Protein AF-A0A936QDJ6-F1 (afdb_monomer)

Secondary structure (DSSP, 8-state):
-GGG--SHHHHHHHHHTT--GGGS-HHHHHHHHT--SSPPP---HHHHHHH-B----SSTTEE---HHHHHHHHHT--HHHHHHHHT--TTTSSSPBP-S--BS-EEEE-TTS-EEEE--EES-TTSTT-EE---EEEE-SSS-EEEEE--TTTS----S-EEEEETTEEEEE-----GGG--TT---EEEEETTT--EEE---EES---EEES-EEEE-TTSEEEEESSEEEEEETTEEEEEE---EEEEETTTTEEEEEP-

Sequence (263 aa):
MIHDATTVEVAKVLAEHGEDLGKISEEVHAKLLGTRYGEAPDISQEDYLAARCREFGRANPEETSKPFWLAMIRCGGSAWHATNLFGDSPFDLEGTTWSYQRFGRSTTLMPDGRIIEIGGEHEMGSDPDFCIYNDVTVFDGAGGIRIFSYPAELFPPTDFHTATLVGDAIYIIGCLGYMPQRQAGFTPVYRLDTRSYRIEPVATRGEMPGWISRHKACLTADGQIRISGGKQIVMHGEKEDYVANEATYQLCLRGMVWQKVAG

Foldseek 3Di:
DLCPDPALVVNVVVVVVQDFNLNHDLCRVCVLLVAAEPDQQPDDPVQCVVQFADDAAPDQWDWDPGSVVLSQSRHQFASVSSCVVNVHDLVPDPHAGDHPNFAQWGWDQDPQRKIKIAWGWDDDPVDSNTDTAGKIWIRNNPSDIIIIGHHCVFGNRFGQWYWEDAPQKIKTKAGPHDPVVFDFQDIWIWIAGNPSRGIGTDDADERDLTRFGNWGWYQDPVGKIKIAWGWHWHDDDPDTDIGIRHWMWIQDPVHRYIDTDDD

Solvent-accessible surface area (backbone atoms only — not comparable to full-atom values): 14018 Å² total; per-residue (Å²): 108,55,55,71,35,86,41,53,68,54,39,52,58,40,36,77,73,63,44,61,62,56,48,38,38,67,66,36,46,19,59,65,64,68,36,38,62,88,46,78,57,82,72,53,71,66,46,35,73,77,51,39,54,64,76,73,21,90,37,77,48,26,81,60,69,41,71,39,59,50,27,24,50,43,13,48,27,34,31,70,56,54,29,59,75,72,74,49,51,61,87,78,46,99,59,39,51,54,51,58,43,52,50,41,26,32,51,44,81,43,100,85,53,30,37,44,33,43,37,6,28,28,80,53,92,86,45,77,48,41,46,62,31,45,39,37,39,39,34,60,69,81,71,51,73,46,32,30,21,29,31,54,90,71,43,53,45,31,20,27,33,34,67,44,79,55,90,69,28,34,41,37,39,34,26,61,51,58,78,93,75,60,44,65,62,39,53,60,35,34,39,32,34,73,84,77,54,33,70,43,71,49,83,67,46,70,52,53,80,12,28,22,19,64,41,49,59,43,76,43,98,89,64,28,44,38,36,36,52,32,33,18,32,41,72,63,84,94,42,80,43,84,39,78,33,92,58,36,34,35,37,36,70,94,74,33,36,28,38,72,45,86,130

Mean predicted aligned error: 4.04 Å

Nearest PDB structures (foldseek):
  6cil-assembly1_B  TM=6.263E-01  e=1.205E-04  Mus musculus
  6xnz-assembly1_B  TM=5.857E-01  e=6.536E-05  Mus musculus
  6cil-assembly1_D  TM=6.157E-01  e=5.719E-04  Mus musculus
  6cim-assembly1_B  TM=6.042E-01  e=4.578E-04  Mus musculus
  6oes-assembly1_D  TM=6.011E-01  e=6.046E-04  Mus musculus

pLDDT: mean 93.67, std 5.9, range [58.56, 98.88]

Structure (mmCIF, N/CA/C/O backbone):
data_AF-A0A936QDJ6-F1
#
_entry.id   AF-A0A936QDJ6-F1
#
loop_
_atom_site.group_PDB
_atom_site.id
_atom_site.type_symbol
_atom_site.label_atom_id
_atom_site.label_alt_id
_atom_site.label_comp_id
_atom_site.label_asym_id
_atom_site.label_entity_id
_atom_site.label_seq_id
_atom_site.pdbx_PDB_ins_code
_atom_site.Cartn_x
_atom_site.Cartn_y
_atom_site.Cartn_z
_atom_site.occupancy
_atom_site.B_iso_or_equiv
_atom_site.auth_seq_id
_atom_site.auth_comp_id
_atom_site.auth_asym_id
_atom_site.auth_atom_id
_atom_site.pdbx_PDB_model_num
ATOM 1 N N . MET A 1 1 ? 6.744 -15.465 15.308 1.00 70.62 1 MET A N 1
ATOM 2 C CA . MET A 1 1 ? 5.941 -14.338 14.768 1.00 70.62 1 MET A CA 1
ATOM 3 C C . MET A 1 1 ? 5.942 -14.453 13.244 1.00 70.62 1 MET A C 1
ATOM 5 O O . MET A 1 1 ? 6.738 -15.229 12.737 1.00 70.62 1 MET A O 1
ATOM 9 N N . ILE A 1 2 ? 5.089 -13.746 12.493 1.00 82.06 2 ILE A N 1
ATOM 10 C CA . ILE A 1 2 ? 5.000 -13.966 11.030 1.00 82.06 2 ILE A CA 1
ATOM 11 C C . ILE A 1 2 ? 6.306 -13.709 10.258 1.00 82.06 2 ILE A C 1
ATOM 13 O O . ILE A 1 2 ? 6.576 -14.404 9.285 1.00 82.06 2 ILE A O 1
ATOM 17 N N . HIS A 1 3 ? 7.173 -12.820 10.750 1.00 79.56 3 HIS A N 1
ATOM 18 C CA . HIS A 1 3 ? 8.512 -12.604 10.182 1.00 79.56 3 HIS A CA 1
ATOM 19 C C . HIS A 1 3 ? 9.449 -13.828 10.280 1.00 79.56 3 HIS A C 1
ATOM 21 O O . HIS A 1 3 ? 10.403 -13.919 9.515 1.00 79.56 3 HIS A O 1
ATOM 27 N N . ASP A 1 4 ? 9.167 -14.777 11.182 1.00 83.06 4 ASP A N 1
ATOM 28 C CA . ASP A 1 4 ? 9.921 -16.030 11.337 1.00 83.06 4 ASP A CA 1
ATOM 29 C C . ASP A 1 4 ? 9.398 -17.147 10.417 1.00 83.06 4 ASP A C 1
ATOM 31 O O . ASP A 1 4 ? 9.925 -18.262 10.426 1.00 83.06 4 ASP A O 1
ATOM 35 N N . ALA A 1 5 ? 8.318 -16.901 9.665 1.00 83.69 5 ALA A N 1
ATOM 36 C CA . ALA A 1 5 ? 7.790 -17.882 8.732 1.00 83.69 5 ALA A CA 1
ATOM 37 C C . ALA A 1 5 ? 8.823 -18.135 7.630 1.00 83.69 5 ALA A C 1
ATOM 39 O O . ALA A 1 5 ? 9.212 -17.220 6.912 1.00 83.69 5 ALA A O 1
ATOM 40 N N . THR A 1 6 ? 9.254 -19.387 7.484 1.00 88.81 6 THR A N 1
ATOM 41 C CA . THR A 1 6 ? 10.251 -19.798 6.481 1.00 88.81 6 THR A CA 1
ATOM 42 C C . THR A 1 6 ? 9.624 -20.374 5.209 1.00 88.81 6 THR A C 1
ATOM 44 O O . THR A 1 6 ? 10.328 -20.647 4.237 1.00 88.81 6 THR A O 1
ATOM 47 N N . THR A 1 7 ? 8.300 -20.569 5.197 1.00 92.06 7 THR A N 1
ATOM 48 C CA . THR A 1 7 ? 7.538 -21.145 4.078 1.00 92.06 7 THR A CA 1
ATOM 49 C C . THR A 1 7 ? 6.236 -20.381 3.843 1.00 92.06 7 THR A C 1
ATOM 51 O O . THR A 1 7 ? 5.700 -19.740 4.753 1.00 92.06 7 THR A O 1
ATOM 54 N N . VAL A 1 8 ? 5.712 -20.472 2.617 1.00 92.56 8 VAL A N 1
ATOM 55 C CA . VAL A 1 8 ? 4.453 -19.825 2.217 1.00 92.56 8 VAL A CA 1
ATOM 56 C C . VAL A 1 8 ? 3.267 -20.429 2.970 1.00 92.56 8 VAL A C 1
ATOM 58 O O . VAL A 1 8 ? 2.350 -19.713 3.360 1.00 92.56 8 VAL A O 1
ATOM 61 N N . GLU A 1 9 ? 3.289 -21.736 3.218 1.00 92.69 9 GLU A N 1
ATOM 62 C CA . GLU A 1 9 ? 2.241 -22.457 3.938 1.00 92.69 9 GLU A CA 1
ATOM 63 C C . GLU A 1 9 ? 2.127 -21.961 5.380 1.00 92.69 9 GLU A C 1
ATOM 65 O O . GLU A 1 9 ? 1.030 -21.649 5.841 1.00 92.69 9 GLU A O 1
ATOM 70 N N . VAL A 1 10 ? 3.261 -21.811 6.075 1.00 90.12 10 VAL A N 1
ATOM 71 C CA . VAL A 1 10 ? 3.281 -21.261 7.439 1.00 90.12 10 VAL A CA 1
ATOM 72 C C . VAL A 1 10 ? 2.790 -19.814 7.443 1.00 90.12 10 VAL A C 1
ATOM 74 O O . VAL A 1 10 ? 1.981 -19.455 8.296 1.00 90.12 10 VAL A O 1
ATOM 77 N N . ALA A 1 11 ? 3.222 -18.995 6.480 1.00 91.50 11 ALA A N 1
ATOM 78 C CA . ALA A 1 11 ? 2.759 -17.614 6.358 1.00 91.50 11 ALA A CA 1
ATOM 79 C C . ALA A 1 11 ? 1.234 -17.523 6.170 1.00 91.50 11 ALA A C 1
ATOM 81 O O . ALA A 1 11 ? 0.582 -16.738 6.855 1.00 91.50 11 ALA A O 1
ATOM 82 N N . LYS A 1 12 ? 0.653 -18.361 5.300 1.00 90.19 12 LYS A N 1
ATOM 83 C CA . LYS A 1 12 ? -0.800 -18.421 5.070 1.00 90.19 12 LYS A CA 1
ATOM 84 C C . LYS A 1 12 ? -1.565 -18.823 6.331 1.00 90.19 12 LYS A C 1
ATOM 86 O O . LYS A 1 12 ? -2.518 -18.141 6.691 1.00 90.19 12 LYS A O 1
ATOM 91 N N . VAL A 1 13 ? -1.110 -19.855 7.047 1.00 88.88 13 VAL A N 1
ATOM 92 C CA . VAL A 1 13 ? -1.739 -20.285 8.310 1.00 88.88 13 VAL A CA 1
ATOM 93 C C . VAL A 1 13 ? -1.691 -19.176 9.363 1.00 88.88 13 VAL A C 1
ATOM 95 O O . VAL A 1 13 ? -2.673 -18.941 10.064 1.00 88.88 13 VAL A O 1
ATOM 98 N N . LEU A 1 14 ? -0.572 -18.459 9.485 1.00 86.75 14 LEU A N 1
ATOM 99 C CA . LEU A 1 14 ? -0.470 -17.331 10.415 1.00 86.75 14 LEU A CA 1
ATOM 100 C C . LEU A 1 14 ? -1.401 -16.178 10.014 1.00 86.75 14 LEU A C 1
ATOM 102 O O . LEU A 1 14 ? -2.034 -15.575 10.881 1.00 86.75 14 LEU A O 1
ATOM 106 N N . ALA A 1 15 ? -1.533 -15.906 8.715 1.00 87.44 15 ALA A N 1
ATOM 107 C CA . ALA A 1 15 ? -2.444 -14.888 8.202 1.00 87.44 15 ALA A CA 1
ATOM 108 C C . ALA A 1 15 ? -3.921 -15.217 8.477 1.00 87.44 15 ALA A C 1
ATOM 110 O O . ALA A 1 15 ? -4.685 -14.329 8.852 1.00 87.44 15 ALA A O 1
ATOM 111 N N . GLU A 1 16 ? -4.319 -16.492 8.399 1.00 84.50 16 GLU A N 1
ATOM 112 C CA . GLU A 1 16 ? -5.655 -16.951 8.823 1.00 84.50 16 GLU A CA 1
ATOM 113 C C . GLU A 1 16 ? -5.939 -16.652 10.307 1.00 84.50 16 GLU A C 1
ATOM 115 O O . GLU A 1 16 ? -7.092 -16.484 10.700 1.00 84.50 16 GLU A O 1
ATOM 120 N N . HIS A 1 17 ? -4.890 -16.528 11.125 1.00 82.50 17 HIS A N 1
ATOM 121 C CA . HIS A 1 17 ? -4.970 -16.160 12.540 1.00 82.50 17 HIS A CA 1
ATOM 122 C C . HIS A 1 17 ? -4.748 -14.656 12.789 1.00 82.50 17 HIS A C 1
ATOM 124 O O . HIS A 1 17 ? -4.563 -14.235 13.932 1.00 82.50 17 HIS A O 1
ATOM 130 N N . GLY A 1 18 ? -4.803 -13.832 11.738 1.00 79.38 18 GLY A N 1
ATOM 131 C CA . GLY A 1 18 ? -4.759 -12.372 11.829 1.00 79.38 18 GLY A CA 1
ATOM 132 C C . GLY A 1 18 ? -3.357 -11.763 11.844 1.00 79.38 18 GLY A C 1
ATOM 133 O O . GLY A 1 18 ? -3.215 -10.584 12.173 1.00 79.38 18 GLY A O 1
ATOM 134 N N . GLU A 1 19 ? -2.318 -12.534 11.512 1.00 86.94 19 GLU A N 1
ATOM 135 C CA . GLU A 1 19 ? -0.998 -11.964 11.247 1.00 86.94 19 GLU A CA 1
ATOM 136 C C . GLU A 1 19 ? -0.942 -11.282 9.869 1.00 86.94 19 GLU A C 1
ATOM 138 O O . GLU A 1 19 ? -1.679 -11.605 8.940 1.00 86.94 19 GLU A O 1
ATOM 143 N N . ASP A 1 20 ? -0.044 -10.310 9.743 1.00 88.25 20 ASP A N 1
ATOM 144 C CA . ASP A 1 20 ? 0.064 -9.446 8.569 1.00 88.25 20 ASP A CA 1
ATOM 145 C C . ASP A 1 20 ? 1.069 -10.008 7.554 1.00 88.25 20 ASP A C 1
ATOM 147 O O . ASP A 1 20 ? 2.273 -10.053 7.826 1.00 88.25 20 ASP A O 1
ATOM 151 N N . LEU A 1 21 ? 0.582 -10.414 6.376 1.00 91.81 21 LEU A N 1
ATOM 152 C CA . LEU A 1 21 ? 1.420 -10.929 5.286 1.00 91.81 21 LEU A CA 1
ATOM 153 C C . LEU A 1 21 ? 2.441 -9.903 4.783 1.00 91.81 21 LEU A C 1
ATOM 155 O O . LEU A 1 21 ? 3.476 -10.311 4.272 1.00 91.81 21 LEU A O 1
ATOM 159 N N . GLY A 1 22 ? 2.218 -8.600 4.983 1.00 87.31 22 GLY A N 1
ATOM 160 C CA . GLY A 1 22 ? 3.205 -7.564 4.668 1.00 87.31 22 GLY A CA 1
ATOM 161 C C . GLY A 1 22 ? 4.448 -7.589 5.571 1.00 87.31 22 GLY A C 1
ATOM 162 O O . GLY A 1 22 ? 5.362 -6.793 5.374 1.00 87.31 22 GLY A O 1
ATOM 163 N N . LYS A 1 23 ? 4.495 -8.474 6.581 1.00 89.12 23 LYS A N 1
ATOM 164 C CA . LYS A 1 23 ? 5.605 -8.607 7.544 1.00 89.12 23 LYS A CA 1
ATOM 165 C C . LYS A 1 23 ? 6.397 -9.910 7.419 1.00 89.12 23 LYS A C 1
ATOM 167 O O . LYS A 1 23 ? 7.259 -10.164 8.262 1.00 89.12 23 LYS A O 1
ATOM 172 N N . ILE A 1 24 ? 6.097 -10.755 6.432 1.00 92.94 24 ILE A N 1
ATOM 173 C CA . ILE A 1 24 ? 6.956 -11.905 6.107 1.00 92.94 24 ILE A CA 1
ATOM 174 C C . ILE A 1 24 ? 8.282 -11.421 5.509 1.00 92.94 24 ILE A C 1
ATOM 176 O O . ILE A 1 24 ? 8.396 -10.277 5.074 1.00 92.94 24 ILE A O 1
ATOM 180 N N . SER A 1 25 ? 9.298 -12.284 5.486 1.00 91.94 25 SER A N 1
ATOM 181 C CA . SER A 1 25 ? 10.558 -11.960 4.814 1.00 91.94 25 SER A CA 1
ATOM 182 C C . SER A 1 25 ? 10.354 -11.782 3.306 1.00 91.94 25 SER A C 1
ATOM 184 O O . SER A 1 25 ? 9.512 -12.453 2.710 1.00 91.94 25 SER A O 1
ATOM 186 N N . GLU A 1 26 ? 11.166 -10.933 2.672 1.00 90.69 26 GLU A N 1
ATOM 187 C CA . GLU A 1 26 ? 11.101 -10.683 1.221 1.00 90.69 26 GLU A CA 1
ATOM 188 C C . GLU A 1 26 ? 11.243 -11.974 0.390 1.00 90.69 26 GLU A C 1
ATOM 190 O O . GLU A 1 26 ? 10.604 -12.130 -0.646 1.00 90.69 26 GLU A O 1
ATOM 195 N N . GLU A 1 27 ? 12.018 -12.956 0.865 1.00 92.19 27 GLU A N 1
ATOM 196 C CA . GLU A 1 27 ? 12.157 -14.249 0.185 1.00 92.19 27 GLU A CA 1
ATOM 197 C C . GLU A 1 27 ? 10.851 -15.065 0.211 1.00 92.19 27 GLU A C 1
ATOM 199 O O . GLU A 1 27 ? 10.460 -15.669 -0.791 1.00 92.19 27 GLU A O 1
ATOM 204 N N . VAL A 1 28 ? 10.158 -15.103 1.354 1.00 94.00 28 VAL A N 1
ATOM 205 C CA . VAL A 1 28 ? 8.871 -15.808 1.474 1.00 94.00 28 VAL A CA 1
ATOM 206 C C . VAL A 1 28 ? 7.766 -15.034 0.766 1.00 94.00 28 VAL A C 1
ATOM 208 O O . VAL A 1 28 ? 6.888 -15.647 0.160 1.00 94.00 28 VAL A O 1
ATOM 211 N N . HIS A 1 29 ? 7.844 -13.705 0.781 1.00 94.88 29 HIS A N 1
ATOM 212 C CA . HIS A 1 29 ? 6.967 -12.824 0.023 1.00 94.88 29 HIS A CA 1
ATOM 213 C C . HIS A 1 29 ? 7.073 -13.079 -1.482 1.00 94.88 29 HIS A C 1
ATOM 215 O O . HIS A 1 29 ? 6.063 -13.373 -2.117 1.00 94.88 29 HIS A O 1
ATOM 221 N N . ALA A 1 30 ? 8.286 -13.135 -2.035 1.00 94.69 30 ALA A N 1
ATOM 222 C CA . ALA A 1 30 ? 8.489 -13.459 -3.445 1.00 94.69 30 ALA A CA 1
ATOM 223 C C . ALA A 1 30 ? 7.914 -14.839 -3.816 1.00 94.69 30 ALA A C 1
ATOM 225 O O . ALA A 1 30 ? 7.193 -14.975 -4.807 1.00 94.69 30 ALA A O 1
ATOM 226 N N . LYS A 1 31 ? 8.131 -15.861 -2.973 1.00 95.25 31 LYS A N 1
ATOM 227 C CA . LYS A 1 31 ? 7.534 -17.198 -3.166 1.00 95.25 31 LYS A CA 1
ATOM 228 C C . LYS A 1 31 ? 6.005 -17.167 -3.133 1.00 95.25 31 LYS A C 1
ATOM 230 O O . LYS A 1 31 ? 5.373 -17.861 -3.925 1.00 95.25 31 LYS A O 1
ATOM 235 N N . LEU A 1 32 ? 5.412 -16.381 -2.233 1.00 95.50 32 LEU A N 1
ATOM 236 C CA . LEU A 1 32 ? 3.961 -16.213 -2.134 1.00 95.50 32 LEU A CA 1
ATOM 237 C C . LEU A 1 32 ? 3.380 -15.602 -3.420 1.00 95.50 32 LEU A C 1
ATOM 239 O O . LEU A 1 32 ? 2.309 -16.021 -3.854 1.00 95.50 32 LEU A O 1
ATOM 243 N N . LEU A 1 33 ? 4.088 -14.648 -4.024 1.00 95.75 33 LEU A N 1
ATOM 244 C CA . LEU A 1 33 ? 3.665 -13.951 -5.241 1.00 95.75 33 LEU A CA 1
ATOM 245 C C . LEU A 1 33 ? 4.007 -14.689 -6.544 1.00 95.75 33 LEU A C 1
ATOM 247 O O . LEU A 1 33 ? 3.532 -14.300 -7.610 1.00 95.75 33 LEU A O 1
ATOM 251 N N . GLY A 1 34 ? 4.844 -15.728 -6.481 1.00 94.62 34 GLY A N 1
ATOM 252 C CA . GLY A 1 34 ? 5.405 -16.369 -7.672 1.00 94.62 34 GLY A CA 1
ATOM 253 C C . GLY A 1 34 ? 6.440 -15.496 -8.394 1.00 94.62 34 GLY A C 1
ATOM 254 O O . GLY A 1 34 ? 6.639 -15.645 -9.600 1.00 94.62 34 GLY A O 1
ATOM 255 N N . THR A 1 35 ? 7.084 -14.575 -7.675 1.00 94.81 35 THR A N 1
ATOM 256 C CA . THR A 1 35 ? 8.172 -13.724 -8.170 1.00 94.81 35 THR A CA 1
ATOM 257 C C . THR A 1 35 ? 9.528 -14.232 -7.672 1.00 94.81 35 THR A C 1
ATOM 259 O O . THR A 1 35 ? 9.633 -15.237 -6.965 1.00 94.81 35 THR A O 1
ATOM 262 N N . ARG A 1 36 ? 10.600 -13.569 -8.104 1.00 91.75 36 ARG A N 1
ATOM 263 C CA . ARG A 1 36 ? 11.982 -13.846 -7.703 1.00 91.75 36 ARG A CA 1
ATOM 264 C C . ARG A 1 36 ? 12.457 -12.755 -6.750 1.00 91.75 36 ARG A C 1
ATOM 266 O O . ARG A 1 36 ? 11.895 -11.665 -6.732 1.00 91.75 36 ARG A O 1
ATOM 273 N N . TYR A 1 37 ? 13.489 -13.057 -5.973 1.00 87.62 37 TYR A N 1
ATOM 274 C CA . TYR A 1 37 ? 14.086 -12.133 -5.014 1.00 87.62 37 TYR A CA 1
ATOM 275 C C . TYR A 1 37 ? 15.599 -12.066 -5.223 1.00 87.62 37 TYR A C 1
ATOM 277 O O . TYR A 1 37 ? 16.251 -13.102 -5.344 1.00 87.62 37 TYR A O 1
ATOM 285 N N . GLY A 1 38 ? 16.152 -10.851 -5.244 1.00 78.19 38 GLY A N 1
ATOM 286 C CA . GLY A 1 38 ? 17.600 -10.619 -5.308 1.00 78.19 38 GLY A CA 1
ATOM 287 C C . GLY A 1 38 ? 18.227 -10.788 -6.696 1.00 78.19 38 GLY A C 1
ATOM 288 O O . GLY A 1 38 ? 19.450 -10.776 -6.816 1.00 78.19 38 GLY A O 1
ATOM 289 N N . GLU A 1 39 ? 17.417 -10.925 -7.746 1.00 82.12 39 GLU A N 1
ATOM 290 C CA . GLU A 1 39 ? 17.893 -10.991 -9.129 1.00 82.12 39 GLU A CA 1
ATOM 291 C C . GLU A 1 39 ? 17.862 -9.615 -9.800 1.00 82.12 39 GLU A C 1
ATOM 293 O O . GLU A 1 39 ? 17.054 -8.751 -9.452 1.00 82.12 39 GLU A O 1
ATOM 298 N N . ALA A 1 40 ? 18.731 -9.409 -10.791 1.00 83.31 40 ALA A N 1
ATOM 299 C CA . ALA A 1 40 ? 18.662 -8.219 -11.628 1.00 83.31 40 ALA A CA 1
ATOM 300 C C . ALA A 1 40 ? 17.371 -8.234 -12.469 1.00 83.31 40 ALA A C 1
ATOM 302 O O . ALA A 1 40 ? 16.967 -9.300 -12.950 1.00 83.31 40 ALA A O 1
ATOM 303 N N . PRO A 1 41 ? 16.708 -7.080 -12.661 1.00 87.94 41 PRO A N 1
ATOM 304 C CA . PRO A 1 41 ? 15.576 -6.999 -13.572 1.00 87.94 41 PRO A CA 1
ATOM 305 C C . PRO A 1 41 ? 16.033 -7.316 -15.003 1.00 87.94 41 PRO A C 1
ATOM 307 O O . PRO A 1 41 ? 16.983 -6.725 -15.513 1.00 87.94 41 PRO A O 1
ATOM 310 N N . ASP A 1 42 ? 15.334 -8.241 -15.657 1.00 89.12 42 ASP A N 1
ATOM 311 C CA . ASP A 1 42 ? 15.508 -8.535 -17.081 1.00 89.12 42 ASP A CA 1
ATOM 312 C C . ASP A 1 42 ? 14.742 -7.485 -17.897 1.00 89.12 42 ASP A C 1
ATOM 314 O O . ASP A 1 42 ? 13.533 -7.607 -18.114 1.00 89.12 42 ASP A O 1
ATOM 318 N N . ILE A 1 43 ? 15.420 -6.379 -18.220 1.00 95.06 43 ILE A N 1
ATOM 319 C CA . ILE A 1 43 ? 14.815 -5.214 -18.869 1.00 95.06 43 ILE A CA 1
ATOM 320 C C . ILE A 1 43 ? 15.842 -4.422 -19.688 1.00 95.06 43 ILE A C 1
ATOM 322 O O . ILE A 1 43 ? 17.027 -4.377 -19.357 1.00 95.06 43 ILE A O 1
ATOM 326 N N . SER A 1 44 ? 15.387 -3.787 -20.770 1.00 95.94 44 SER A N 1
ATOM 327 C CA . SER A 1 44 ? 16.234 -2.941 -21.611 1.00 95.94 44 SER A CA 1
ATOM 328 C C . SER A 1 44 ? 16.461 -1.556 -20.990 1.00 95.94 44 SER A C 1
ATOM 330 O O . SER A 1 44 ? 15.652 -1.064 -20.200 1.00 95.94 44 SER A O 1
ATOM 332 N N . GLN A 1 45 ? 17.545 -0.885 -21.394 1.00 95.44 45 GLN A N 1
ATOM 333 C CA . GLN A 1 45 ? 17.779 0.513 -21.011 1.00 95.44 45 GLN A CA 1
ATOM 334 C C . GLN A 1 45 ? 16.693 1.447 -21.568 1.00 95.44 45 GLN A C 1
ATOM 336 O O . GLN A 1 45 ? 16.342 2.425 -20.918 1.00 95.44 45 GLN A O 1
ATOM 341 N N . GLU A 1 46 ? 16.143 1.148 -22.748 1.00 96.69 46 GLU A N 1
ATOM 342 C CA . GLU A 1 46 ? 15.054 1.923 -23.352 1.00 96.69 46 GLU A CA 1
ATOM 343 C C . GLU A 1 46 ? 13.787 1.871 -22.489 1.00 96.69 46 GLU A C 1
ATOM 345 O O . GLU A 1 46 ? 13.249 2.917 -22.128 1.00 96.69 46 GLU A O 1
ATOM 350 N N . ASP A 1 47 ? 13.360 0.672 -22.084 1.00 96.88 47 ASP A N 1
ATOM 351 C CA . ASP A 1 47 ? 12.189 0.483 -21.221 1.00 96.88 47 ASP A CA 1
ATOM 352 C C . ASP A 1 47 ? 12.380 1.119 -19.842 1.00 96.88 47 ASP A C 1
ATOM 354 O O . ASP A 1 47 ? 11.442 1.689 -19.279 1.00 96.88 47 ASP A O 1
ATOM 358 N N . TYR A 1 48 ? 13.598 1.033 -19.297 1.00 95.88 48 TYR A N 1
ATOM 359 C CA . TYR A 1 48 ? 13.963 1.731 -18.072 1.00 95.88 48 TYR A CA 1
ATOM 360 C C . TYR A 1 48 ? 13.805 3.246 -18.246 1.00 95.88 48 TYR A C 1
ATOM 362 O O . TYR A 1 48 ? 13.028 3.864 -17.525 1.00 95.88 48 TYR A O 1
ATOM 370 N N . LEU A 1 49 ? 14.456 3.858 -19.238 1.00 94.12 49 LEU A N 1
ATOM 371 C CA . LEU A 1 49 ? 14.381 5.306 -19.460 1.00 94.12 49 LEU A CA 1
ATOM 372 C C . LEU A 1 49 ? 12.950 5.792 -19.735 1.00 94.12 49 LE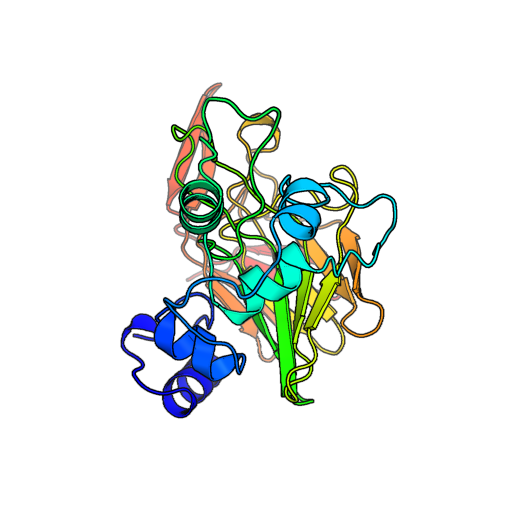U A C 1
ATOM 374 O O . LEU A 1 49 ? 12.590 6.889 -19.309 1.00 94.12 49 LEU A O 1
ATOM 378 N N . ALA A 1 50 ? 12.125 4.976 -20.395 1.00 95.06 50 ALA A N 1
ATOM 379 C CA . ALA A 1 50 ? 10.738 5.302 -20.711 1.00 95.06 50 ALA A CA 1
ATOM 380 C C . ALA A 1 50 ? 9.807 5.345 -19.485 1.00 95.06 50 ALA A C 1
ATOM 382 O O . ALA A 1 50 ? 8.750 5.972 -19.547 1.00 95.06 50 ALA A O 1
ATOM 383 N N . ALA A 1 51 ? 10.158 4.662 -18.390 1.00 94.56 51 ALA A N 1
ATOM 384 C CA . ALA A 1 51 ? 9.249 4.427 -17.266 1.00 94.56 51 ALA A CA 1
ATOM 385 C C . ALA A 1 51 ? 9.916 4.478 -15.880 1.00 94.56 51 ALA A C 1
ATOM 387 O O . ALA A 1 51 ? 9.284 4.095 -14.893 1.00 94.56 51 ALA A O 1
ATOM 388 N N . ARG A 1 52 ? 11.175 4.923 -15.781 1.00 93.88 52 ARG A N 1
ATOM 389 C CA . ARG A 1 52 ? 11.953 4.861 -14.534 1.00 93.88 52 ARG A CA 1
ATOM 390 C C . ARG A 1 52 ? 11.316 5.634 -13.396 1.00 93.88 52 ARG A C 1
ATOM 392 O O . ARG A 1 52 ? 11.395 5.165 -12.273 1.00 93.88 52 ARG A O 1
ATOM 399 N N . CYS A 1 53 ? 10.678 6.772 -13.653 1.00 92.69 53 CYS A N 1
ATOM 400 C CA . CYS A 1 53 ? 10.152 7.624 -12.591 1.00 92.69 53 CYS A CA 1
ATOM 401 C C . CYS A 1 53 ? 8.788 7.146 -12.074 1.00 92.69 53 CYS A C 1
ATOM 403 O O . CYS A 1 53 ? 7.956 6.619 -12.816 1.00 92.69 53 CYS A O 1
ATOM 405 N N . ARG A 1 54 ? 8.528 7.397 -10.789 1.00 92.50 54 ARG A N 1
ATOM 406 C CA . ARG A 1 54 ? 7.195 7.265 -10.199 1.00 92.50 54 ARG A CA 1
ATOM 407 C C . ARG A 1 54 ? 6.218 8.233 -10.870 1.00 92.50 54 ARG A C 1
ATOM 409 O O . ARG A 1 54 ? 6.515 9.412 -11.042 1.00 92.50 54 ARG A O 1
ATOM 416 N N . GLU A 1 55 ? 4.999 7.765 -11.130 1.00 94.31 55 GLU A N 1
ATOM 417 C CA . GLU A 1 55 ? 3.917 8.568 -11.709 1.00 94.31 55 GLU A CA 1
ATOM 418 C C . GLU A 1 55 ? 2.600 8.375 -10.948 1.00 94.31 55 GLU A C 1
ATOM 420 O O . GLU A 1 55 ? 2.336 7.301 -10.409 1.00 94.31 55 GLU A O 1
ATOM 425 N N . PHE A 1 56 ? 1.772 9.423 -10.912 1.00 97.12 56 PHE A N 1
ATOM 426 C CA . PHE A 1 56 ? 0.392 9.333 -10.434 1.00 97.12 56 PHE A CA 1
ATOM 427 C C . PHE A 1 56 ? -0.549 8.966 -11.578 1.00 97.12 56 PHE A C 1
ATOM 429 O O . PHE A 1 56 ? -0.331 9.370 -12.721 1.00 97.12 56 PHE A O 1
ATOM 436 N N . GLY A 1 57 ? -1.620 8.249 -11.242 1.00 97.44 57 GLY A N 1
ATOM 437 C CA . GLY A 1 57 ? -2.680 7.955 -12.198 1.00 97.44 57 GLY A CA 1
ATOM 438 C C . GLY A 1 57 ? -3.534 9.185 -12.501 1.00 97.44 57 GLY A C 1
ATOM 439 O O . GLY A 1 57 ? -3.585 10.144 -11.732 1.00 97.44 57 GLY A O 1
ATOM 440 N N . ARG A 1 58 ? -4.248 9.135 -13.619 1.00 98.06 58 ARG A N 1
ATOM 441 C CA . ARG A 1 58 ? -5.173 10.163 -14.116 1.00 98.06 58 ARG A CA 1
ATOM 442 C C . ARG A 1 58 ? -6.637 9.729 -14.020 1.00 98.06 58 ARG A C 1
ATOM 444 O O . ARG A 1 58 ? -7.531 10.519 -14.312 1.00 98.06 58 ARG A O 1
ATOM 451 N N . ALA A 1 59 ? -6.888 8.478 -13.631 1.00 98.31 59 ALA A N 1
ATOM 452 C CA . ALA A 1 59 ? -8.214 7.877 -13.529 1.00 98.31 59 ALA A CA 1
ATOM 453 C C . ALA A 1 59 ? -8.325 6.936 -12.318 1.00 98.31 59 ALA A C 1
ATOM 455 O O . ALA A 1 59 ? -7.341 6.628 -11.653 1.00 98.31 59 ALA A O 1
ATOM 456 N N . ASN A 1 60 ? -9.545 6.480 -12.026 1.00 98.50 60 ASN A N 1
ATOM 457 C CA . ASN A 1 60 ? -9.834 5.570 -10.920 1.00 98.50 60 ASN A CA 1
ATOM 458 C C . ASN A 1 60 ? -10.409 4.235 -11.425 1.00 98.50 60 ASN A C 1
ATOM 460 O O . ASN A 1 60 ? -11.627 4.168 -11.648 1.00 98.50 60 ASN A O 1
ATOM 464 N N . PRO A 1 61 ? -9.581 3.187 -11.549 1.00 98.44 61 PRO A N 1
ATOM 465 C CA . PRO A 1 61 ? -8.112 3.230 -11.634 1.00 98.44 61 PRO A CA 1
ATOM 466 C C . PRO A 1 61 ? -7.615 3.617 -13.042 1.00 98.44 61 PRO A C 1
ATOM 468 O O . PRO A 1 61 ? -8.371 3.558 -14.013 1.00 98.44 61 PRO A O 1
ATOM 471 N N . GLU A 1 62 ? -6.331 3.952 -13.172 1.00 98.50 62 GLU A N 1
ATOM 472 C CA . GLU A 1 62 ? -5.591 3.887 -14.440 1.00 98.50 62 GLU A CA 1
ATOM 473 C C . GLU A 1 62 ? -4.659 2.671 -14.414 1.00 98.50 62 GLU A C 1
ATOM 475 O O . GLU A 1 62 ? -3.889 2.511 -13.471 1.00 98.50 62 GLU A O 1
ATOM 480 N N . GLU A 1 63 ? -4.715 1.806 -15.427 1.00 98.12 63 GLU A N 1
ATOM 481 C CA . GLU A 1 63 ? -3.785 0.678 -15.525 1.00 98.12 63 GLU A CA 1
ATOM 482 C C . GLU A 1 63 ? -2.432 1.139 -16.082 1.00 98.12 63 GLU A C 1
ATOM 484 O O . GLU A 1 63 ? -2.345 1.658 -17.193 1.00 98.12 63 GLU A O 1
ATOM 489 N N . THR A 1 64 ? -1.373 0.923 -15.306 1.00 96.75 64 THR A N 1
ATOM 490 C CA . THR A 1 64 ? -0.017 1.448 -15.530 1.00 96.75 64 THR A CA 1
ATOM 491 C C . THR A 1 64 ? 1.032 0.331 -15.517 1.00 96.75 64 THR A C 1
ATOM 493 O O . THR A 1 64 ? 2.156 0.507 -15.053 1.00 96.75 64 THR A O 1
ATOM 496 N N . SER A 1 65 ? 0.676 -0.841 -16.053 1.00 96.44 65 SER A N 1
ATOM 497 C CA . SER A 1 65 ? 1.521 -2.044 -16.163 1.00 96.44 65 SER A CA 1
ATOM 498 C C . SER A 1 65 ? 2.693 -1.870 -17.154 1.00 96.44 65 SER A C 1
ATOM 500 O O . SER A 1 65 ? 2.754 -2.527 -18.193 1.00 96.44 65 SER A O 1
ATOM 502 N N . LYS A 1 66 ? 3.624 -0.957 -16.857 1.00 96.56 66 LYS A N 1
ATOM 503 C CA . LYS A 1 66 ? 4.780 -0.626 -17.704 1.00 96.56 66 LYS A CA 1
ATOM 504 C C . LYS A 1 66 ? 5.835 -1.740 -17.675 1.00 96.56 66 LYS A C 1
ATOM 506 O O . LYS A 1 66 ? 6.032 -2.336 -16.614 1.00 96.56 66 LYS A O 1
ATOM 511 N N . PRO A 1 67 ? 6.575 -1.981 -18.777 1.00 97.56 67 PRO A N 1
ATOM 512 C CA . PRO A 1 67 ? 7.600 -3.027 -18.835 1.00 97.56 67 PRO A CA 1
ATOM 513 C C . PRO A 1 67 ? 8.615 -2.967 -17.686 1.00 97.56 67 PRO A C 1
ATOM 515 O O . PRO A 1 67 ? 8.833 -3.976 -17.017 1.00 97.56 67 PRO A O 1
ATOM 518 N N . PHE A 1 68 ? 9.161 -1.780 -17.393 1.00 97.31 68 PHE A N 1
ATOM 519 C CA . PHE A 1 68 ? 10.098 -1.591 -16.282 1.00 97.31 68 PHE A CA 1
ATOM 520 C C . PHE A 1 68 ? 9.479 -1.940 -14.920 1.00 97.31 68 PHE A C 1
ATOM 522 O O . PHE A 1 68 ? 10.063 -2.717 -14.169 1.00 97.31 68 PHE A O 1
ATOM 529 N N . TRP A 1 69 ? 8.276 -1.445 -14.610 1.00 97.31 69 TRP A N 1
ATOM 530 C CA . TRP A 1 69 ? 7.629 -1.715 -13.318 1.00 97.31 69 TRP A CA 1
ATOM 531 C C . TRP A 1 69 ? 7.313 -3.206 -13.150 1.00 97.31 69 TRP A C 1
ATOM 533 O O . TRP A 1 69 ? 7.561 -3.779 -12.093 1.00 97.31 69 TRP A O 1
ATOM 543 N N . LEU A 1 70 ? 6.848 -3.870 -14.214 1.00 97.69 70 LEU A N 1
ATOM 544 C CA . LEU A 1 70 ? 6.620 -5.317 -14.213 1.00 97.69 70 LEU A CA 1
ATOM 545 C C . LEU A 1 70 ? 7.918 -6.109 -13.999 1.00 97.69 70 LEU A C 1
ATOM 547 O O . LEU A 1 70 ? 7.908 -7.099 -13.266 1.00 97.69 70 LEU A O 1
ATOM 551 N N . ALA A 1 71 ? 9.029 -5.698 -14.615 1.00 96.62 71 ALA A N 1
ATOM 552 C CA . ALA A 1 71 ? 10.330 -6.333 -14.408 1.00 96.62 71 ALA A CA 1
ATOM 553 C C . ALA A 1 71 ? 10.801 -6.190 -12.953 1.00 96.62 71 ALA A C 1
ATOM 555 O O . ALA A 1 71 ? 11.221 -7.176 -12.349 1.00 96.62 71 ALA A O 1
ATOM 556 N 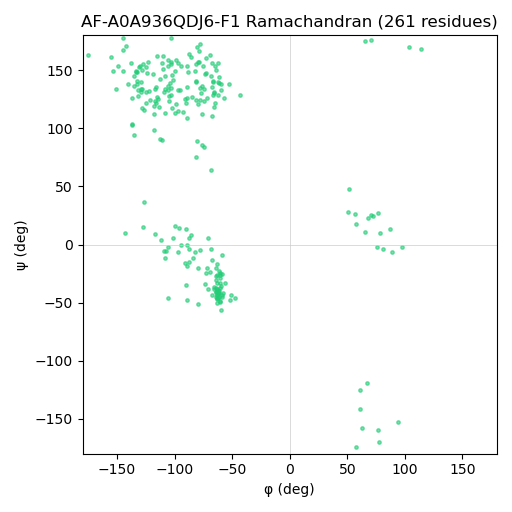N . MET A 1 72 ? 10.637 -4.999 -12.373 1.00 96.44 72 MET A N 1
ATOM 557 C CA . MET A 1 72 ? 10.959 -4.712 -10.974 1.00 96.44 72 MET A CA 1
ATOM 558 C C . MET A 1 72 ? 10.121 -5.545 -9.995 1.00 96.44 72 MET A C 1
ATOM 560 O O . MET A 1 72 ? 10.670 -6.107 -9.049 1.00 96.44 72 MET A O 1
ATOM 564 N N . ILE A 1 73 ? 8.815 -5.703 -10.243 1.00 96.88 73 ILE A N 1
ATOM 565 C CA . ILE A 1 73 ? 7.952 -6.583 -9.435 1.00 96.88 73 ILE A CA 1
ATOM 566 C C . ILE A 1 73 ? 8.429 -8.035 -9.514 1.00 96.88 73 ILE A C 1
ATOM 568 O O . ILE A 1 73 ? 8.538 -8.722 -8.500 1.00 96.88 73 ILE A O 1
ATOM 572 N N . ARG A 1 74 ? 8.744 -8.516 -10.723 1.00 96.19 74 ARG A N 1
ATOM 573 C CA . ARG A 1 74 ? 9.153 -9.910 -10.949 1.00 96.19 74 ARG A CA 1
ATOM 574 C C . ARG A 1 74 ? 10.460 -10.284 -10.259 1.00 96.19 74 ARG A C 1
ATOM 576 O O . ARG A 1 74 ? 10.631 -11.468 -9.983 1.00 96.19 74 ARG A O 1
ATOM 583 N N . CYS A 1 75 ? 11.362 -9.334 -10.019 1.00 94.25 75 CYS A N 1
ATOM 584 C CA . CYS A 1 75 ? 12.645 -9.592 -9.359 1.00 94.25 75 CYS A CA 1
ATOM 585 C C . CYS A 1 75 ? 12.734 -9.097 -7.907 1.00 94.25 75 CYS A C 1
ATOM 587 O O . CYS A 1 75 ? 13.771 -9.299 -7.268 1.00 94.25 75 CYS A O 1
ATOM 589 N N . GLY A 1 76 ? 11.688 -8.453 -7.377 1.00 94.12 76 GLY A N 1
ATOM 590 C CA . GLY A 1 76 ? 11.749 -7.868 -6.036 1.00 94.12 76 GLY A CA 1
ATOM 591 C C . GLY A 1 76 ? 12.617 -6.602 -5.968 1.00 94.12 76 GLY A C 1
ATOM 592 O O . GLY A 1 76 ? 13.188 -6.313 -4.922 1.00 94.12 76 GLY A O 1
ATOM 593 N N . GLY A 1 77 ? 12.799 -5.892 -7.086 1.00 92.50 77 GLY A N 1
ATOM 594 C CA . GLY A 1 77 ? 13.816 -4.850 -7.231 1.00 92.50 77 GLY A CA 1
ATOM 595 C C . GLY A 1 77 ? 13.513 -3.546 -6.485 1.00 92.50 77 GLY A C 1
ATOM 596 O O . GLY A 1 77 ? 12.364 -3.097 -6.404 1.00 92.50 77 GLY A O 1
ATOM 597 N N . SER A 1 78 ? 14.573 -2.886 -6.014 1.00 92.06 78 SER A N 1
ATOM 598 C CA . SER A 1 78 ? 14.533 -1.525 -5.468 1.00 92.06 78 SER A CA 1
ATOM 599 C C . SER A 1 78 ? 14.979 -0.474 -6.485 1.00 92.06 78 SER A C 1
ATOM 601 O O . SER A 1 78 ? 15.727 -0.780 -7.419 1.00 92.06 78 SER A O 1
ATOM 603 N N . ALA A 1 79 ? 14.581 0.784 -6.276 1.00 91.88 79 ALA A N 1
ATOM 604 C CA . ALA A 1 79 ? 15.073 1.908 -7.078 1.00 91.88 79 ALA A CA 1
ATOM 605 C C . ALA A 1 79 ? 16.610 1.929 -7.158 1.00 91.88 79 ALA A C 1
ATOM 607 O O . ALA A 1 79 ? 17.154 2.047 -8.253 1.00 91.88 79 ALA A O 1
ATOM 608 N N . TRP A 1 80 ? 17.296 1.699 -6.033 1.00 89.00 80 TRP A N 1
ATOM 609 C CA . TRP A 1 80 ? 18.757 1.605 -5.964 1.00 89.00 80 TRP A CA 1
ATOM 610 C C . TRP A 1 80 ? 19.343 0.518 -6.879 1.00 89.00 80 TRP A C 1
ATOM 612 O O . TRP A 1 80 ? 20.359 0.733 -7.542 1.00 89.00 80 TRP A O 1
ATOM 622 N N . HIS A 1 81 ? 18.717 -0.663 -6.948 1.00 88.31 81 HIS A N 1
ATOM 623 C CA . HIS A 1 81 ? 19.176 -1.731 -7.841 1.00 88.31 81 HIS A CA 1
ATOM 624 C C . HIS A 1 81 ? 19.049 -1.291 -9.307 1.00 88.31 81 HIS A C 1
ATOM 626 O O . HIS A 1 81 ? 19.993 -1.439 -10.083 1.00 88.31 81 HIS A O 1
ATOM 632 N N . ALA A 1 82 ? 17.917 -0.687 -9.676 1.00 91.94 82 ALA A N 1
ATOM 633 C CA . ALA A 1 82 ? 17.694 -0.204 -11.034 1.00 91.94 82 ALA A CA 1
ATOM 634 C C . ALA A 1 82 ? 18.676 0.911 -11.427 1.00 91.94 82 ALA A C 1
ATOM 636 O O . ALA A 1 82 ? 19.288 0.833 -12.492 1.00 91.94 82 ALA A O 1
ATOM 637 N N . THR A 1 83 ? 18.882 1.915 -10.568 1.00 91.69 83 THR A N 1
ATOM 638 C CA . THR A 1 83 ? 19.798 3.022 -10.874 1.00 91.69 83 THR A CA 1
ATOM 639 C C . THR A 1 83 ? 21.232 2.525 -11.044 1.00 91.69 83 THR A C 1
ATOM 641 O O . THR A 1 83 ? 21.885 2.896 -12.014 1.00 91.69 83 THR A O 1
ATOM 644 N N . ASN A 1 84 ? 21.701 1.602 -10.196 1.00 90.50 84 ASN A N 1
ATOM 645 C CA . ASN A 1 84 ? 23.032 1.006 -10.361 1.00 90.50 84 ASN A CA 1
ATOM 646 C C . ASN A 1 84 ? 23.176 0.199 -11.653 1.00 90.50 84 ASN A C 1
ATOM 648 O O . ASN A 1 84 ? 24.216 0.281 -12.303 1.00 90.50 84 ASN A O 1
ATOM 652 N N . LEU A 1 85 ? 22.151 -0.572 -12.033 1.00 92.00 85 LEU A N 1
ATOM 653 C CA . LEU A 1 85 ? 22.182 -1.376 -13.256 1.00 92.00 85 LEU A CA 1
ATOM 654 C C . LEU A 1 85 ? 22.370 -0.505 -14.507 1.00 92.00 85 LEU A C 1
ATOM 656 O O . LEU A 1 85 ? 23.088 -0.898 -15.425 1.00 92.00 85 LEU A O 1
ATOM 660 N N . PHE A 1 86 ? 21.751 0.677 -14.530 1.00 93.12 86 PHE A N 1
ATOM 661 C CA . PHE A 1 86 ? 21.777 1.585 -15.678 1.00 93.12 86 PHE A CA 1
ATOM 662 C C . PHE A 1 86 ? 22.757 2.758 -15.539 1.00 93.12 86 PHE A C 1
ATOM 664 O O . PHE A 1 86 ? 22.812 3.605 -16.429 1.00 93.12 86 PHE A O 1
ATOM 671 N N . GLY A 1 87 ? 23.558 2.793 -14.468 1.00 90.94 87 GLY A N 1
ATOM 672 C CA . GLY A 1 87 ? 24.538 3.855 -14.223 1.00 90.94 87 GLY A CA 1
ATOM 673 C C . GLY A 1 87 ? 23.920 5.221 -13.907 1.00 90.94 87 GLY A C 1
ATOM 674 O O . GLY A 1 87 ? 24.575 6.241 -14.111 1.00 90.94 87 GLY A O 1
ATOM 675 N N . ASP A 1 88 ? 22.676 5.238 -13.430 1.00 90.38 88 ASP A N 1
ATOM 676 C CA . ASP A 1 88 ? 21.996 6.428 -12.927 1.00 90.38 88 ASP A CA 1
ATOM 677 C C . ASP A 1 88 ? 22.294 6.639 -11.436 1.00 90.38 88 ASP A C 1
ATOM 679 O O . ASP A 1 88 ? 22.722 5.740 -10.708 1.00 90.38 88 ASP A O 1
ATOM 683 N N . SER A 1 89 ? 22.007 7.847 -10.964 1.00 85.00 89 SER A N 1
ATOM 684 C CA . SER A 1 89 ? 22.175 8.253 -9.575 1.00 85.00 89 SER A CA 1
ATOM 685 C C . SER A 1 89 ? 20.897 8.942 -9.100 1.00 85.00 89 SER A C 1
ATOM 687 O O . SER A 1 89 ? 20.395 9.827 -9.796 1.00 85.00 89 SER A O 1
ATOM 689 N N . PRO A 1 90 ? 20.360 8.589 -7.917 1.00 79.38 90 PRO A N 1
ATOM 690 C CA . PRO A 1 90 ? 19.152 9.222 -7.390 1.00 79.38 90 PRO A CA 1
ATOM 691 C C . PRO A 1 90 ? 19.339 10.723 -7.116 1.00 79.38 90 PRO A C 1
ATOM 693 O O . PRO A 1 90 ? 18.359 11.449 -7.012 1.00 79.38 90 PRO A O 1
ATOM 696 N N . PHE A 1 91 ? 20.584 11.204 -7.035 1.00 80.25 91 PHE A N 1
ATOM 697 C CA . PHE A 1 91 ? 20.900 12.624 -6.864 1.00 80.25 91 PHE A CA 1
ATOM 698 C C . PHE A 1 91 ? 20.818 13.430 -8.166 1.00 80.25 91 PHE A C 1
ATOM 700 O O . PHE A 1 91 ? 20.689 14.651 -8.112 1.00 80.25 91 PHE A O 1
ATOM 707 N N . ASP A 1 92 ? 20.897 12.761 -9.317 1.00 80.31 92 ASP A N 1
ATOM 708 C CA . ASP A 1 92 ? 21.005 13.401 -10.632 1.00 80.31 92 ASP A CA 1
ATOM 709 C C . ASP A 1 92 ? 19.704 13.301 -11.450 1.00 80.31 92 ASP A C 1
ATOM 711 O O . ASP A 1 92 ? 19.597 13.873 -12.536 1.00 80.31 92 ASP A O 1
ATOM 715 N N . LEU A 1 93 ? 18.704 12.573 -10.943 1.00 78.50 93 LEU A N 1
ATOM 716 C CA . LEU A 1 93 ? 17.435 12.340 -11.624 1.00 78.50 93 LEU A CA 1
ATOM 717 C C . LEU A 1 93 ? 16.391 13.414 -11.301 1.00 78.50 93 LEU A C 1
ATOM 719 O O . LEU A 1 93 ? 16.142 13.760 -10.147 1.00 78.50 93 LEU A O 1
ATOM 723 N N . GLU A 1 94 ? 15.693 13.880 -12.339 1.00 75.06 94 GLU A N 1
ATOM 724 C CA . GLU A 1 94 ? 14.447 14.632 -12.181 1.00 75.06 94 GLU A CA 1
ATOM 725 C C . GLU A 1 94 ? 13.312 13.668 -11.791 1.00 75.06 94 GLU A C 1
ATOM 727 O O . GLU A 1 94 ? 12.555 13.171 -12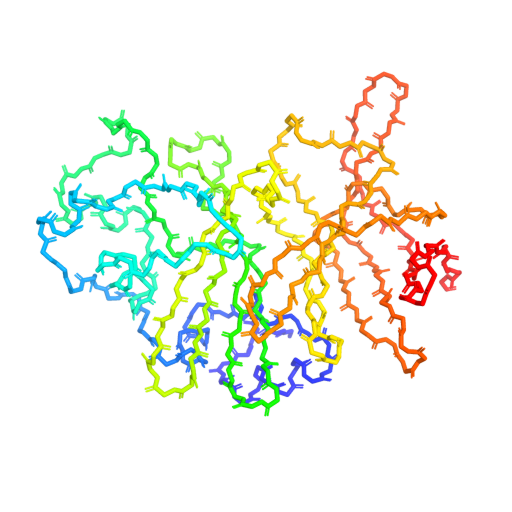.628 1.00 75.06 94 GLU A O 1
ATOM 732 N N . GLY A 1 95 ? 13.220 13.379 -10.493 1.00 80.19 95 GLY A N 1
ATOM 733 C CA . GLY A 1 95 ? 12.179 12.546 -9.893 1.00 80.19 95 GLY A CA 1
ATOM 734 C C . GLY A 1 95 ? 12.695 11.231 -9.315 1.00 80.19 95 GLY A C 1
ATOM 735 O O . GLY A 1 95 ? 13.832 10.822 -9.528 1.00 80.19 95 GLY A O 1
ATOM 736 N N . THR A 1 96 ? 11.829 10.561 -8.558 1.00 88.25 96 THR A N 1
ATOM 737 C CA . THR A 1 96 ? 12.176 9.316 -7.873 1.00 88.25 96 THR A CA 1
ATOM 738 C C . THR A 1 96 ? 12.006 8.118 -8.795 1.00 88.25 96 THR A C 1
ATOM 740 O O . THR A 1 96 ? 10.918 7.915 -9.345 1.00 88.25 96 THR A O 1
ATOM 743 N N . THR A 1 97 ? 13.048 7.294 -8.924 1.00 93.38 97 THR A N 1
ATOM 744 C CA . THR A 1 97 ? 12.950 5.999 -9.603 1.00 93.38 97 THR A CA 1
ATOM 745 C C . THR A 1 97 ? 11.922 5.112 -8.897 1.00 93.38 97 THR A C 1
ATOM 747 O O . THR A 1 97 ? 11.913 4.997 -7.674 1.00 93.38 97 THR A O 1
ATOM 750 N N . TRP A 1 98 ? 11.031 4.487 -9.659 1.00 95.19 98 TRP A N 1
ATOM 751 C CA . TRP A 1 98 ? 9.991 3.615 -9.141 1.00 95.19 98 TRP A CA 1
ATOM 752 C C . TRP A 1 98 ? 10.616 2.359 -8.521 1.00 95.19 98 TRP A C 1
ATOM 754 O O . TRP A 1 98 ? 11.420 1.666 -9.146 1.00 95.19 98 TRP A O 1
ATOM 764 N N . SER A 1 99 ? 10.225 2.070 -7.284 1.00 95.06 99 SER A N 1
ATOM 765 C CA . SER A 1 99 ? 10.706 0.946 -6.483 1.00 95.06 99 SER A CA 1
ATOM 766 C C . SER A 1 99 ? 9.555 -0.012 -6.198 1.00 95.06 99 SER A C 1
ATOM 768 O O . SER A 1 99 ? 8.462 0.430 -5.822 1.00 95.06 99 SER A O 1
ATOM 770 N N . TYR A 1 100 ? 9.797 -1.317 -6.335 1.00 95.56 100 TYR A N 1
ATOM 771 C CA . TYR A 1 100 ? 8.858 -2.335 -5.863 1.00 95.56 100 TYR A CA 1
ATOM 772 C C . TYR A 1 100 ? 9.137 -2.740 -4.415 1.00 95.56 100 TYR A C 1
ATOM 774 O O . TYR A 1 100 ? 8.205 -3.020 -3.662 1.00 95.56 100 TYR A O 1
ATOM 782 N N . GLN A 1 101 ? 10.409 -2.759 -4.011 1.00 93.06 101 GLN A N 1
ATOM 783 C CA . GLN A 1 101 ? 10.789 -3.030 -2.631 1.00 93.06 101 GLN A CA 1
ATOM 784 C C . GLN A 1 101 ? 10.333 -1.875 -1.730 1.00 93.06 101 GLN A C 1
ATOM 786 O O . GLN A 1 101 ? 10.836 -0.758 -1.826 1.00 93.06 101 GLN A O 1
ATOM 791 N N . ARG A 1 102 ? 9.333 -2.146 -0.886 1.00 94.56 102 ARG A N 1
ATOM 792 C CA . ARG A 1 102 ? 8.662 -1.144 -0.053 1.00 94.56 102 ARG A CA 1
ATOM 793 C C . ARG A 1 102 ? 8.352 -1.664 1.342 1.00 94.56 102 ARG A C 1
ATOM 795 O O . ARG A 1 102 ? 7.811 -2.765 1.489 1.00 94.56 102 ARG A O 1
ATOM 802 N N . PHE A 1 103 ? 8.583 -0.818 2.339 1.00 93.94 103 PHE A N 1
ATOM 803 C CA . PHE A 1 103 ? 8.098 -0.993 3.702 1.00 93.94 103 PHE A CA 1
ATOM 804 C C . PHE A 1 103 ? 6.646 -0.533 3.827 1.00 93.94 103 PHE A C 1
ATOM 806 O O . PHE A 1 103 ? 6.169 0.302 3.063 1.00 93.94 103 PHE A O 1
ATOM 813 N N . GLY A 1 104 ? 5.924 -1.065 4.814 1.00 95.62 104 GLY A N 1
ATOM 814 C CA . GLY A 1 104 ? 4.600 -0.551 5.172 1.00 95.62 104 GLY A CA 1
ATOM 815 C C . GLY A 1 104 ? 3.518 -0.724 4.099 1.00 95.62 104 GLY A C 1
ATOM 816 O O . GLY A 1 104 ? 2.447 -0.142 4.250 1.00 95.62 104 GLY A O 1
ATOM 817 N N . ARG A 1 105 ? 3.772 -1.504 3.041 1.00 97.00 105 ARG A N 1
ATOM 818 C CA . ARG A 1 105 ? 2.734 -1.958 2.110 1.00 97.00 105 ARG A CA 1
ATOM 819 C C . ARG A 1 105 ? 1.796 -2.936 2.820 1.00 97.00 105 ARG A C 1
ATOM 821 O O . ARG A 1 105 ? 2.206 -3.619 3.758 1.00 97.00 105 ARG A O 1
ATOM 828 N N . SER A 1 106 ? 0.572 -3.069 2.327 1.00 97.75 106 SER A N 1
ATOM 829 C CA . SER A 1 106 ? -0.311 -4.167 2.735 1.00 97.75 106 SER A CA 1
ATOM 830 C C . SER A 1 106 ? -0.355 -5.257 1.672 1.00 97.75 106 SER A C 1
ATOM 832 O O . SER A 1 106 ? -0.382 -4.924 0.490 1.00 97.75 106 SER A O 1
ATOM 834 N N . THR A 1 107 ? -0.485 -6.519 2.084 1.00 97.75 107 THR A N 1
ATOM 835 C CA . THR A 1 107 ? -0.632 -7.677 1.188 1.00 97.75 107 THR A CA 1
ATOM 836 C C . THR A 1 107 ? -1.879 -8.466 1.594 1.00 97.75 107 THR A C 1
ATOM 838 O O . THR A 1 107 ? -1.947 -9.009 2.695 1.00 97.75 107 THR A O 1
ATOM 841 N N . THR A 1 108 ? -2.884 -8.529 0.720 1.00 97.19 108 THR A N 1
ATOM 842 C CA . THR A 1 108 ? -4.157 -9.225 0.970 1.00 97.19 108 THR A CA 1
ATOM 843 C C . THR A 1 108 ? -4.297 -10.429 0.041 1.00 97.19 108 THR A C 1
ATOM 845 O O . THR A 1 108 ? -4.363 -10.268 -1.176 1.00 97.19 108 THR A O 1
ATOM 848 N N . LEU A 1 109 ? -4.378 -11.634 0.616 1.00 96.19 109 LEU A N 1
ATOM 849 C CA . LEU A 1 109 ? -4.713 -12.860 -0.113 1.00 96.19 109 LEU A CA 1
ATOM 850 C C . LEU A 1 109 ? -6.234 -12.963 -0.287 1.00 96.19 109 LEU A C 1
ATOM 852 O O . LEU A 1 109 ? -6.985 -12.926 0.688 1.00 96.19 109 LEU A O 1
ATOM 856 N N . MET A 1 110 ? -6.681 -13.102 -1.529 1.00 96.19 110 MET A N 1
ATOM 857 C CA . MET A 1 110 ? -8.089 -13.214 -1.893 1.00 96.19 110 MET A CA 1
ATOM 858 C C . MET A 1 110 ? -8.556 -14.681 -1.878 1.00 96.19 110 MET A C 1
ATOM 860 O O . MET A 1 110 ? -7.756 -15.582 -2.144 1.00 96.19 110 MET A O 1
ATOM 864 N N . PRO A 1 111 ? -9.859 -14.953 -1.654 1.00 94.44 111 PRO A N 1
ATOM 865 C CA . PRO A 1 111 ? -10.402 -16.316 -1.681 1.00 94.44 111 PRO A CA 1
ATOM 866 C C . PRO A 1 111 ? -10.247 -17.038 -3.025 1.00 94.44 111 PRO A C 1
ATOM 868 O O . PRO A 1 111 ? -10.243 -18.264 -3.067 1.00 94.44 111 PRO A O 1
ATOM 871 N N . ASP A 1 112 ? -10.134 -16.288 -4.123 1.00 95.19 112 ASP A N 1
ATOM 872 C CA . ASP A 1 112 ? -9.930 -16.819 -5.474 1.00 95.19 112 ASP A CA 1
ATOM 873 C C . ASP A 1 112 ? -8.449 -17.033 -5.833 1.00 95.19 112 ASP A C 1
ATOM 875 O O . ASP A 1 112 ? -8.139 -17.398 -6.964 1.00 95.19 112 ASP A O 1
ATOM 879 N N . GLY A 1 113 ? -7.534 -16.830 -4.880 1.00 94.62 113 GLY A N 1
ATOM 880 C CA . GLY A 1 113 ? -6.096 -17.012 -5.064 1.00 94.62 113 GLY A CA 1
ATOM 881 C C . GLY A 1 113 ? -5.358 -15.774 -5.572 1.00 94.62 113 GLY A C 1
ATOM 882 O O . GLY A 1 113 ? -4.127 -15.787 -5.582 1.00 94.62 113 GLY A O 1
ATOM 883 N N . ARG A 1 114 ? -6.066 -14.692 -5.930 1.00 97.75 114 ARG A N 1
ATOM 884 C CA . ARG A 1 114 ? -5.417 -13.414 -6.245 1.00 97.75 114 ARG A CA 1
ATOM 885 C C . ARG A 1 114 ? -4.731 -12.833 -5.015 1.00 97.75 114 ARG A C 1
ATOM 887 O O . ARG A 1 114 ? -5.163 -13.049 -3.883 1.00 97.75 114 ARG A O 1
ATOM 894 N N . ILE A 1 115 ? -3.701 -12.029 -5.238 1.00 98.38 115 ILE A N 1
ATOM 895 C CA . ILE A 1 115 ? -3.063 -11.236 -4.186 1.00 98.38 115 ILE A CA 1
ATOM 896 C C . ILE A 1 115 ? -3.119 -9.772 -4.590 1.00 98.38 115 ILE A C 1
ATOM 898 O O . ILE A 1 115 ? -2.811 -9.426 -5.730 1.00 98.38 115 ILE A O 1
ATOM 902 N N . ILE A 1 116 ? -3.546 -8.922 -3.660 1.00 98.69 116 ILE A N 1
ATOM 903 C CA . ILE A 1 116 ? -3.642 -7.477 -3.859 1.00 98.69 116 ILE A CA 1
ATOM 904 C C . ILE A 1 116 ? -2.682 -6.794 -2.891 1.00 98.69 116 ILE A C 1
ATOM 906 O O . ILE A 1 116 ? -2.796 -6.955 -1.675 1.00 98.69 116 ILE A O 1
ATOM 910 N N . GLU A 1 117 ? -1.751 -6.025 -3.443 1.00 98.75 117 GLU A N 1
ATOM 911 C CA . GLU A 1 117 ? -0.833 -5.175 -2.693 1.00 98.75 117 GLU A CA 1
ATOM 912 C C . GLU A 1 117 ? -1.180 -3.703 -2.860 1.00 98.75 117 GLU A C 1
ATOM 914 O O . GLU A 1 117 ? -1.622 -3.288 -3.931 1.00 98.75 117 GLU A O 1
ATOM 919 N N . ILE A 1 118 ? -0.985 -2.913 -1.803 1.00 98.81 118 ILE A N 1
ATOM 920 C CA . ILE A 1 118 ? -1.369 -1.497 -1.782 1.00 98.81 118 ILE A CA 1
ATOM 921 C C . ILE A 1 118 ? -0.256 -0.671 -1.141 1.00 98.81 118 ILE A C 1
ATOM 923 O O . ILE A 1 118 ? 0.125 -0.936 0.004 1.00 98.81 118 ILE A O 1
ATOM 927 N N . GLY A 1 119 ? 0.198 0.356 -1.863 1.00 98.19 119 GLY A N 1
ATOM 928 C CA . GLY A 1 119 ? 1.062 1.421 -1.354 1.00 98.19 119 GLY A CA 1
ATOM 929 C C . GLY A 1 119 ? 2.424 0.954 -0.833 1.00 98.19 119 GLY A C 1
ATOM 930 O 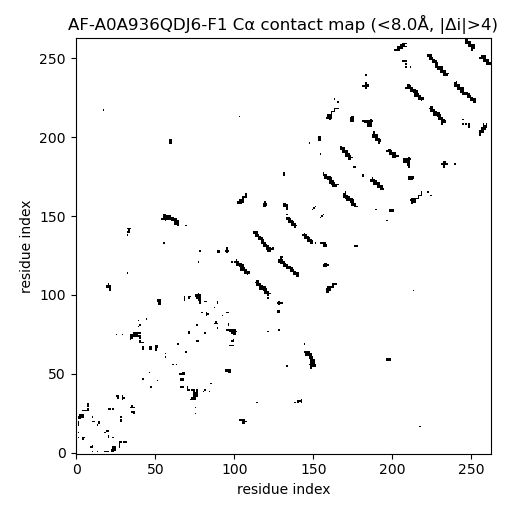O . GLY A 1 119 ? 3.070 0.081 -1.419 1.00 98.19 119 GLY A O 1
ATOM 931 N N . GLY A 1 120 ? 2.855 1.583 0.260 1.00 97.62 120 GLY A N 1
ATOM 932 C CA . GLY A 1 120 ? 4.154 1.411 0.905 1.00 97.62 120 GLY A CA 1
ATOM 933 C C . GLY A 1 120 ? 5.125 2.558 0.621 1.00 97.62 120 GLY A C 1
ATOM 934 O O . GLY A 1 120 ? 4.877 3.405 -0.238 1.00 97.62 120 GLY A O 1
ATOM 935 N N . GLU A 1 121 ? 6.243 2.569 1.340 1.00 96.25 121 GLU A N 1
ATOM 936 C CA . GLU A 1 121 ? 7.333 3.536 1.182 1.00 96.25 121 GLU A CA 1
ATOM 937 C C . GLU A 1 121 ? 8.651 2.856 0.795 1.00 96.25 121 GLU A C 1
ATOM 939 O O . GLU A 1 121 ? 8.926 1.730 1.213 1.00 96.25 121 GLU A O 1
ATOM 944 N N . HIS A 1 122 ? 9.462 3.548 0.001 1.00 94.31 122 HIS A N 1
ATOM 945 C CA . HIS A 1 122 ? 10.852 3.195 -0.294 1.00 94.31 122 HIS A CA 1
ATOM 946 C C . HIS A 1 122 ? 11.777 4.195 0.406 1.00 94.31 122 HIS A C 1
ATOM 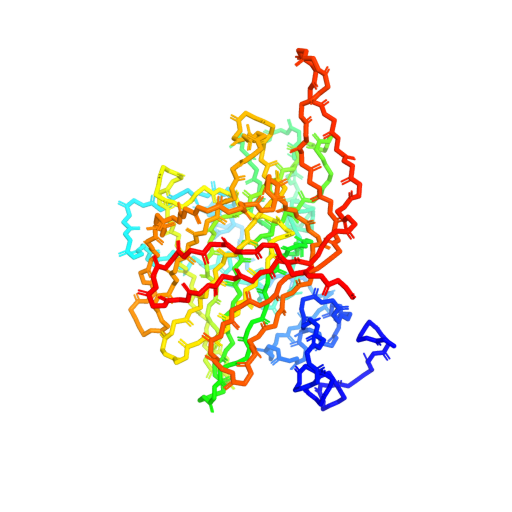948 O O . HIS A 1 122 ? 11.528 5.398 0.314 1.00 94.31 122 HIS A O 1
ATOM 954 N N . GLU A 1 123 ? 12.814 3.674 1.067 1.00 89.50 123 GLU A N 1
ATOM 955 C CA . GLU A 1 123 ? 13.796 4.391 1.903 1.00 89.50 123 GLU A CA 1
ATOM 956 C C . GLU A 1 123 ? 13.219 5.196 3.079 1.00 89.50 123 GLU A C 1
ATOM 958 O O . GLU A 1 123 ? 12.036 5.108 3.409 1.00 89.50 123 GLU A O 1
ATOM 963 N N . MET A 1 124 ? 14.085 5.940 3.775 1.00 81.12 124 MET A N 1
ATOM 964 C CA . MET A 1 124 ? 13.714 6.850 4.853 1.00 81.12 124 MET A CA 1
ATOM 965 C C . MET A 1 124 ? 13.608 8.280 4.313 1.00 81.12 124 MET A C 1
ATOM 967 O O . MET A 1 124 ? 14.253 8.649 3.342 1.00 81.12 124 MET A O 1
ATOM 971 N N . GLY A 1 125 ? 12.839 9.145 4.979 1.00 75.31 125 GLY A N 1
ATOM 972 C CA . GLY A 1 125 ? 12.558 10.507 4.490 1.00 75.31 125 GLY A CA 1
ATOM 973 C C . GLY A 1 125 ? 13.763 11.436 4.250 1.00 75.31 125 GLY A C 1
ATOM 974 O O . GLY A 1 125 ? 13.574 12.529 3.723 1.00 75.31 125 GLY A O 1
ATOM 975 N N . SER A 1 126 ? 14.975 11.054 4.661 1.00 79.25 126 SER A N 1
ATOM 976 C CA . SER A 1 126 ? 16.221 11.782 4.379 1.00 79.25 126 SER A CA 1
ATOM 977 C C . SER A 1 126 ? 16.886 11.387 3.060 1.00 79.25 126 SER A C 1
ATOM 979 O O . SER A 1 126 ? 17.795 12.091 2.620 1.00 79.25 126 SER A O 1
ATOM 981 N N . ASP A 1 127 ? 16.478 10.268 2.468 1.00 83.75 127 ASP A N 1
ATOM 982 C CA . ASP A 1 127 ? 17.094 9.715 1.271 1.00 83.75 127 ASP A CA 1
ATOM 983 C C . ASP A 1 127 ? 16.564 10.420 0.010 1.00 83.75 127 ASP A C 1
ATOM 985 O O . ASP A 1 127 ? 15.377 10.759 -0.068 1.00 83.75 127 ASP A O 1
ATOM 989 N N . PRO A 1 128 ? 17.426 10.682 -0.989 1.00 82.25 128 PRO A N 1
ATOM 990 C CA . PRO A 1 128 ? 17.044 11.410 -2.204 1.00 82.25 128 PRO A CA 1
ATOM 991 C C . PRO A 1 128 ? 15.977 10.678 -3.033 1.00 82.25 128 PRO A C 1
ATOM 993 O O . PRO A 1 128 ? 15.208 11.314 -3.751 1.00 82.25 128 PRO A O 1
ATOM 996 N N . ASP A 1 129 ? 15.909 9.352 -2.927 1.00 85.56 129 ASP A N 1
ATOM 997 C CA . ASP A 1 129 ? 14.933 8.485 -3.583 1.00 85.56 129 ASP A CA 1
ATOM 998 C C . ASP A 1 129 ? 13.775 8.070 -2.664 1.00 85.56 129 ASP A C 1
ATOM 1000 O O . ASP A 1 129 ? 13.006 7.174 -3.016 1.00 85.56 129 ASP A O 1
ATOM 1004 N N . PHE A 1 130 ? 13.581 8.751 -1.529 1.00 92.38 130 PHE A N 1
ATOM 1005 C CA . PHE A 1 130 ? 12.413 8.524 -0.686 1.00 92.38 130 PHE A CA 1
ATOM 1006 C C . PHE A 1 130 ? 11.108 8.741 -1.458 1.00 92.38 130 PHE A C 1
ATOM 1008 O O . PHE A 1 130 ? 10.854 9.814 -2.017 1.00 92.38 130 PHE A O 1
ATOM 1015 N N . CYS A 1 131 ? 10.223 7.746 -1.436 1.00 95.25 131 CYS A N 1
ATOM 1016 C CA . CYS A 1 131 ? 8.898 7.881 -2.029 1.00 95.25 131 CYS A CA 1
ATOM 1017 C C . CYS A 1 131 ? 7.866 7.002 -1.332 1.00 95.25 131 CYS A C 1
ATOM 1019 O O . CYS A 1 131 ? 8.074 5.805 -1.148 1.00 95.25 131 CYS A O 1
ATOM 1021 N N . ILE A 1 132 ? 6.708 7.596 -1.035 1.00 97.44 132 ILE A N 1
ATOM 1022 C CA . ILE A 1 132 ? 5.500 6.886 -0.622 1.00 97.44 132 ILE A CA 1
ATOM 1023 C C . ILE A 1 132 ? 4.621 6.700 -1.860 1.00 97.44 132 ILE A C 1
ATOM 1025 O O . ILE A 1 132 ? 4.401 7.636 -2.638 1.00 97.44 132 ILE A O 1
ATOM 1029 N N . TYR A 1 133 ? 4.118 5.487 -2.044 1.00 97.94 133 TYR A N 1
ATOM 1030 C CA . TYR A 1 133 ? 3.360 5.079 -3.218 1.00 97.94 133 TYR A CA 1
ATOM 1031 C C . TYR A 1 133 ? 1.858 5.017 -2.925 1.00 97.94 133 TYR A C 1
ATOM 1033 O O . TYR A 1 133 ? 1.422 4.846 -1.787 1.00 97.94 133 TYR A O 1
ATOM 1041 N N . ASN A 1 134 ? 1.054 5.162 -3.976 1.00 97.94 134 ASN A N 1
ATOM 1042 C CA . ASN A 1 134 ? -0.403 5.010 -3.937 1.00 97.94 134 ASN A CA 1
ATOM 1043 C C . ASN A 1 134 ? -0.914 4.032 -5.007 1.00 97.94 134 ASN A C 1
ATOM 1045 O O . ASN A 1 134 ? -2.101 4.034 -5.315 1.00 97.94 134 ASN A O 1
ATOM 1049 N N . ASP A 1 135 ? -0.036 3.228 -5.609 1.00 98.50 135 ASP A N 1
ATOM 1050 C CA . ASP A 1 135 ? -0.446 2.204 -6.566 1.00 98.50 135 ASP A CA 1
ATOM 1051 C C . ASP A 1 135 ? -0.991 0.942 -5.877 1.00 98.50 135 ASP A C 1
ATOM 1053 O O . ASP A 1 135 ? -0.723 0.661 -4.704 1.00 98.50 135 ASP A O 1
ATOM 1057 N N . VAL A 1 136 ? -1.793 0.199 -6.640 1.00 98.75 136 VAL A N 1
ATOM 1058 C CA . VAL A 1 136 ? -2.294 -1.132 -6.302 1.00 98.75 136 VAL A CA 1
ATOM 1059 C C . VAL A 1 136 ? -1.714 -2.123 -7.297 1.00 98.75 136 VAL A C 1
ATOM 1061 O O . VAL A 1 136 ? -1.880 -1.954 -8.504 1.00 98.75 136 VAL A O 1
ATOM 1064 N N . THR A 1 137 ? -1.086 -3.181 -6.798 1.00 98.75 137 THR A N 1
ATOM 1065 C CA . THR A 1 137 ? -0.577 -4.276 -7.631 1.00 98.75 137 THR A CA 1
ATOM 1066 C C . THR A 1 137 ? -1.426 -5.520 -7.414 1.00 98.75 137 THR A C 1
ATOM 1068 O O . THR A 1 137 ? -1.695 -5.908 -6.279 1.00 98.75 137 THR A O 1
ATOM 1071 N N . VAL A 1 138 ? -1.862 -6.147 -8.503 1.00 98.75 138 VAL A N 1
ATOM 1072 C CA . VAL A 1 138 ? -2.683 -7.358 -8.484 1.00 98.75 138 VAL A CA 1
ATOM 1073 C C . VAL A 1 138 ? -1.924 -8.498 -9.136 1.00 98.75 138 VAL A C 1
ATOM 1075 O O . VAL A 1 138 ? -1.548 -8.410 -10.305 1.00 98.75 138 VAL A O 1
ATOM 1078 N N . PHE A 1 139 ? -1.767 -9.581 -8.386 1.00 98.62 139 PHE A N 1
ATOM 1079 C CA . PHE A 1 139 ? -1.217 -10.851 -8.839 1.00 98.62 139 PHE A CA 1
ATOM 1080 C C . PHE A 1 139 ? -2.368 -11.832 -9.032 1.00 98.62 139 PHE A C 1
ATOM 1082 O O . PHE A 1 139 ? -3.191 -12.007 -8.131 1.00 98.62 139 PHE A O 1
ATOM 1089 N N . ASP A 1 140 ? -2.444 -12.475 -10.194 1.00 96.81 140 ASP A N 1
ATOM 1090 C CA . ASP A 1 140 ? -3.529 -13.413 -10.509 1.00 96.81 140 ASP A CA 1
ATOM 1091 C C . ASP A 1 140 ? -3.322 -14.834 -9.950 1.00 96.81 140 ASP A C 1
ATOM 1093 O O . ASP A 1 140 ? -4.216 -15.670 -10.053 1.00 96.81 140 ASP A O 1
ATOM 1097 N N . GLY A 1 141 ? -2.153 -15.110 -9.361 1.00 92.62 141 GLY A N 1
ATOM 1098 C CA . GLY A 1 141 ? -1.758 -16.432 -8.860 1.00 92.62 141 GLY A CA 1
ATOM 1099 C C . GLY A 1 141 ? -1.228 -17.397 -9.934 1.00 92.62 141 GLY A C 1
ATOM 1100 O O . GLY A 1 141 ? -0.772 -18.488 -9.601 1.00 92.62 141 GLY A O 1
ATOM 1101 N N . ALA A 1 142 ? -1.240 -16.996 -11.207 1.00 93.44 142 ALA A N 1
ATOM 1102 C CA . ALA A 1 142 ? -0.727 -17.732 -12.365 1.00 93.44 142 ALA A CA 1
ATOM 1103 C C . ALA A 1 142 ? 0.449 -17.011 -13.063 1.00 93.44 142 ALA A C 1
ATOM 1105 O O . ALA A 1 142 ? 0.889 -17.426 -14.136 1.00 93.44 142 ALA A O 1
ATOM 1106 N N . GLY A 1 143 ? 0.972 -15.946 -12.447 1.00 93.31 143 GLY A N 1
ATOM 1107 C CA . GLY A 1 143 ? 2.106 -15.152 -12.932 1.00 93.31 143 GLY A CA 1
ATOM 1108 C C . GLY A 1 143 ? 1.714 -13.874 -13.682 1.00 93.31 143 GLY A C 1
ATOM 1109 O O . GLY A 1 143 ? 2.593 -13.102 -14.074 1.00 93.31 143 GLY A O 1
ATOM 1110 N N . GLY A 1 144 ? 0.419 -13.618 -13.872 1.00 97.56 144 GLY A N 1
ATOM 1111 C CA . GLY A 1 144 ? -0.085 -12.343 -14.362 1.00 97.56 144 GLY A CA 1
ATOM 1112 C C . GLY A 1 144 ? -0.013 -11.273 -13.276 1.00 97.56 144 GLY A C 1
ATOM 1113 O O . GLY A 1 144 ? -0.391 -11.490 -12.124 1.00 97.56 144 GLY A O 1
ATOM 1114 N N . ILE A 1 145 ? 0.490 -10.101 -13.665 1.00 98.56 145 ILE A N 1
ATOM 1115 C CA . ILE A 1 145 ? 0.684 -8.942 -12.793 1.00 98.56 145 ILE A CA 1
ATOM 1116 C C . ILE A 1 145 ? 0.046 -7.740 -13.480 1.00 98.56 145 ILE A C 1
ATOM 1118 O O . ILE A 1 145 ? 0.302 -7.494 -14.661 1.00 98.56 145 ILE A O 1
ATOM 1122 N N . ARG A 1 146 ? -0.769 -6.988 -12.741 1.00 98.62 146 ARG A N 1
ATOM 1123 C CA . ARG A 1 146 ? -1.346 -5.716 -13.189 1.00 98.62 146 ARG A CA 1
ATOM 1124 C C . ARG A 1 146 ? -1.100 -4.642 -12.145 1.00 98.62 146 ARG A C 1
ATOM 1126 O O . ARG A 1 146 ? -1.214 -4.915 -10.953 1.00 98.62 146 ARG A O 1
ATOM 1133 N N . ILE A 1 147 ? -0.784 -3.437 -12.599 1.00 98.69 147 ILE A N 1
ATOM 1134 C CA . ILE A 1 147 ? -0.518 -2.283 -11.738 1.00 98.69 147 ILE A CA 1
ATOM 1135 C C . ILE A 1 147 ? -1.573 -1.226 -12.029 1.00 98.69 147 ILE A C 1
ATOM 1137 O O . ILE A 1 147 ? -1.864 -0.930 -13.188 1.00 98.69 147 ILE A O 1
ATOM 1141 N N . PHE A 1 148 ? -2.137 -0.659 -10.973 1.00 98.75 148 PHE A N 1
ATOM 1142 C CA . PHE A 1 148 ? -3.123 0.404 -11.041 1.00 98.75 148 PHE A CA 1
ATOM 1143 C C . PHE A 1 148 ? -2.619 1.623 -10.285 1.00 98.75 148 PHE A C 1
ATOM 1145 O O . PHE A 1 148 ? -2.309 1.535 -9.098 1.00 98.75 148 PHE A O 1
ATOM 1152 N N . SER A 1 149 ? -2.571 2.764 -10.960 1.00 98.31 149 SER A N 1
ATOM 1153 C CA . SER A 1 149 ? -2.219 4.051 -10.368 1.00 98.31 149 SER A CA 1
ATOM 1154 C C . SER A 1 149 ? -3.457 4.927 -10.213 1.00 98.31 149 SER A C 1
ATOM 1156 O O . SER A 1 149 ? -4.426 4.813 -10.966 1.00 98.31 149 SER A O 1
ATOM 1158 N N . TYR A 1 150 ? -3.401 5.835 -9.240 1.00 98.69 150 TYR A N 1
ATOM 1159 C CA . TYR A 1 150 ? -4.515 6.712 -8.884 1.00 98.69 150 TYR A CA 1
ATOM 1160 C C . TYR A 1 150 ? -4.045 8.169 -8.795 1.00 98.69 150 TYR A C 1
ATOM 1162 O O . TYR A 1 150 ? -2.871 8.409 -8.476 1.00 98.69 150 TYR A O 1
ATOM 1170 N N . PRO A 1 151 ? -4.941 9.141 -9.041 1.00 98.50 151 PRO A N 1
ATOM 1171 C CA . PRO A 1 151 ? -4.675 10.538 -8.739 1.00 98.50 151 PRO A CA 1
ATOM 1172 C C . PRO A 1 151 ? -4.407 10.731 -7.245 1.00 98.50 151 PRO A C 1
ATOM 1174 O O . PRO A 1 151 ? -5.093 10.146 -6.401 1.00 98.50 151 PRO A O 1
ATOM 1177 N N . ALA A 1 152 ? -3.418 11.560 -6.915 1.00 97.19 152 ALA A N 1
ATOM 1178 C CA . ALA A 1 152 ? -2.980 11.788 -5.536 1.00 97.19 152 ALA A CA 1
ATOM 1179 C C . ALA A 1 152 ? -4.069 12.437 -4.668 1.00 97.19 152 ALA A C 1
ATOM 1181 O O . ALA A 1 152 ? -4.130 12.210 -3.465 1.00 97.19 152 ALA A O 1
ATOM 1182 N N . GLU A 1 153 ? -4.930 13.244 -5.278 1.00 96.81 153 GLU A N 1
ATOM 1183 C CA . GLU A 1 153 ? -6.065 13.903 -4.640 1.00 96.81 153 GLU A CA 1
ATOM 1184 C C . GLU A 1 153 ? -7.212 12.941 -4.309 1.00 96.81 153 GLU A C 1
ATOM 1186 O O . GLU A 1 153 ? -8.005 13.217 -3.413 1.00 96.81 153 GLU A O 1
ATOM 1191 N N . LEU A 1 154 ? -7.304 11.816 -5.027 1.00 97.81 154 LEU A N 1
ATOM 1192 C CA . LEU A 1 154 ? -8.316 10.789 -4.794 1.00 97.81 154 LEU A CA 1
ATOM 1193 C C . LEU A 1 154 ? -7.832 9.761 -3.773 1.00 97.81 154 LEU A C 1
ATOM 1195 O O . LEU A 1 154 ? -8.576 9.394 -2.867 1.00 97.81 154 LEU A O 1
ATOM 1199 N N . PHE A 1 155 ? -6.609 9.270 -3.962 1.00 98.31 155 PHE A N 1
ATOM 1200 C CA . PHE A 1 155 ? -5.963 8.308 -3.084 1.00 98.31 155 PHE A CA 1
ATOM 1201 C C . PHE A 1 155 ? -4.520 8.767 -2.857 1.00 98.31 155 PHE A C 1
ATOM 1203 O O . PHE A 1 155 ? -3.652 8.501 -3.692 1.00 98.31 155 PHE A O 1
ATOM 1210 N N . PRO A 1 156 ? -4.259 9.517 -1.774 1.00 97.94 156 PRO A N 1
ATOM 1211 C CA . PRO A 1 156 ? -2.926 10.000 -1.457 1.00 97.94 156 PRO A CA 1
ATOM 1212 C C . PRO A 1 156 ? -1.945 8.847 -1.200 1.00 97.94 156 PRO A C 1
ATOM 1214 O O . PRO A 1 156 ? -2.367 7.762 -0.798 1.00 97.94 156 PRO A O 1
ATOM 1217 N N . PRO A 1 157 ? -0.633 9.082 -1.384 1.00 97.88 157 PRO A N 1
ATOM 1218 C CA . PRO A 1 157 ? 0.422 8.175 -0.936 1.00 97.88 157 PRO A CA 1
ATOM 1219 C C . PRO A 1 157 ? 0.182 7.616 0.470 1.00 97.88 157 PRO A C 1
ATOM 1221 O O . PRO A 1 157 ? -0.075 8.380 1.402 1.00 97.88 157 PRO A O 1
ATOM 1224 N N . THR A 1 158 ? 0.263 6.292 0.612 1.00 98.06 158 THR A N 1
ATOM 1225 C CA . THR A 1 158 ? -0.067 5.586 1.855 1.00 98.06 158 THR A CA 1
ATOM 1226 C C . THR A 1 158 ? 0.969 4.524 2.201 1.00 98.06 158 THR A C 1
ATOM 1228 O O . THR A 1 158 ? 1.403 3.748 1.353 1.00 98.06 158 THR A O 1
ATOM 1231 N N . ASP A 1 159 ? 1.335 4.470 3.473 1.00 97.94 159 ASP A N 1
ATOM 1232 C CA . ASP A 1 159 ? 2.299 3.553 4.068 1.00 97.94 159 ASP A CA 1
ATOM 1233 C C . ASP A 1 159 ? 1.926 3.259 5.527 1.00 97.94 159 ASP A C 1
ATOM 1235 O O . ASP A 1 159 ? 1.278 4.052 6.217 1.00 97.94 159 ASP A O 1
ATOM 1239 N N . PHE A 1 160 ? 2.338 2.087 6.009 1.00 97.69 160 PHE A N 1
ATOM 1240 C CA . PHE A 1 160 ? 2.055 1.584 7.358 1.00 97.69 160 PHE A CA 1
ATOM 1241 C C . PHE A 1 160 ? 0.571 1.653 7.751 1.00 97.69 160 PHE A C 1
ATOM 1243 O O . PHE A 1 160 ? 0.235 1.779 8.936 1.00 97.69 160 PHE A O 1
ATOM 1250 N N . HIS A 1 161 ? -0.310 1.583 6.760 1.00 98.38 161 HIS A N 1
ATOM 1251 C CA . HIS A 1 161 ? -1.742 1.395 6.927 1.00 98.38 161 HIS A CA 1
ATOM 1252 C C . HIS A 1 161 ? -2.052 -0.074 7.218 1.00 98.38 161 HIS A C 1
ATOM 1254 O O . HIS A 1 161 ? -1.189 -0.948 7.135 1.00 98.38 161 HIS A O 1
ATOM 1260 N N . THR A 1 162 ? -3.308 -0.356 7.540 1.00 98.25 162 THR A N 1
ATOM 1261 C CA . THR A 1 162 ? -3.834 -1.725 7.518 1.00 98.25 162 THR A CA 1
ATOM 1262 C C . THR A 1 162 ? -4.821 -1.887 6.371 1.00 98.25 162 THR A C 1
ATOM 1264 O O . THR A 1 162 ?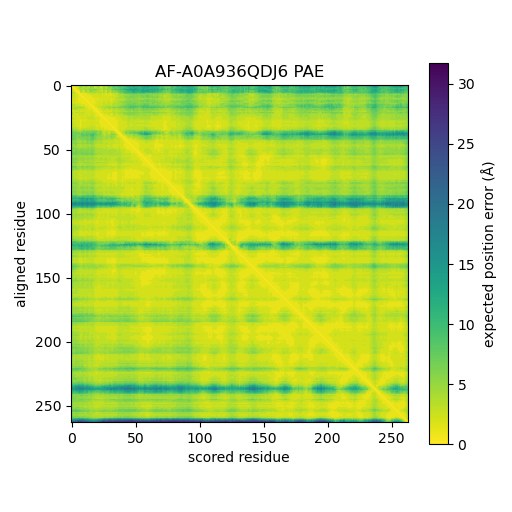 -5.475 -0.925 5.970 1.00 98.25 162 THR A O 1
ATOM 1267 N N . ALA A 1 163 ? -4.929 -3.101 5.833 1.00 98.12 163 ALA A N 1
ATOM 1268 C CA . ALA A 1 163 ? -5.872 -3.446 4.777 1.00 98.12 163 ALA A CA 1
ATOM 1269 C C . ALA A 1 163 ? -6.670 -4.685 5.197 1.00 98.12 163 ALA A C 1
ATOM 1271 O O . ALA A 1 163 ? -6.094 -5.745 5.431 1.00 98.12 163 ALA A O 1
ATOM 1272 N N . THR A 1 164 ? -7.989 -4.550 5.335 1.00 97.75 164 THR A N 1
ATOM 1273 C CA . THR A 1 164 ? -8.870 -5.633 5.802 1.00 97.75 164 THR A CA 1
ATOM 1274 C C . THR A 1 164 ? -9.878 -5.991 4.717 1.00 97.75 164 THR A C 1
ATOM 1276 O O . THR A 1 164 ? -10.683 -5.148 4.317 1.00 97.75 164 THR A O 1
ATOM 1279 N N . LEU A 1 165 ? -9.851 -7.241 4.248 1.00 97.44 165 LEU A N 1
ATOM 1280 C CA . LEU A 1 165 ? -10.832 -7.767 3.299 1.00 97.44 165 LEU A CA 1
ATOM 1281 C C . LEU A 1 165 ? -12.189 -7.972 3.988 1.00 97.44 165 LEU A C 1
ATOM 1283 O O . LEU A 1 165 ? -12.286 -8.674 4.993 1.00 97.44 165 LEU A O 1
ATOM 1287 N N . VAL A 1 166 ? -13.244 -7.389 3.421 1.00 97.19 166 VAL A N 1
ATOM 1288 C CA . VAL A 1 166 ? -14.631 -7.522 3.874 1.00 97.19 166 VAL A CA 1
ATOM 1289 C C . VAL A 1 166 ? -15.537 -7.707 2.658 1.00 97.19 166 VAL A C 1
ATOM 1291 O O . VAL A 1 166 ? -15.849 -6.758 1.935 1.00 97.19 166 VAL A O 1
ATOM 1294 N N . GLY A 1 167 ? -15.978 -8.946 2.427 1.00 95.75 167 GLY A N 1
ATOM 1295 C CA . GLY A 1 167 ? -16.741 -9.297 1.228 1.00 95.75 167 GLY A CA 1
ATOM 1296 C C . GLY A 1 167 ? -15.923 -9.045 -0.041 1.00 95.75 167 GLY A C 1
ATOM 1297 O O . GLY A 1 167 ? -14.803 -9.529 -0.159 1.00 95.75 167 GLY A O 1
ATOM 1298 N N . ASP A 1 168 ? -16.472 -8.262 -0.971 1.00 96.56 168 ASP A N 1
ATOM 1299 C CA . ASP A 1 168 ? -15.817 -7.897 -2.237 1.00 96.56 168 ASP A CA 1
ATOM 1300 C C . ASP A 1 168 ? -14.968 -6.608 -2.147 1.00 96.56 168 ASP A C 1
ATOM 1302 O O . ASP A 1 168 ? -14.592 -6.050 -3.181 1.00 96.56 168 ASP A O 1
ATOM 1306 N N . ALA A 1 169 ? -14.672 -6.096 -0.948 1.00 98.31 169 ALA A N 1
ATOM 1307 C CA . ALA A 1 169 ? -13.922 -4.852 -0.777 1.00 98.31 169 ALA A CA 1
ATOM 1308 C C . ALA A 1 169 ? -12.792 -4.968 0.251 1.00 98.31 169 ALA A C 1
ATOM 1310 O O . ALA A 1 169 ? -12.917 -5.677 1.244 1.00 98.31 169 ALA A O 1
ATOM 1311 N N . ILE A 1 170 ? -11.713 -4.216 0.045 1.00 98.75 170 ILE A N 1
ATOM 1312 C CA . ILE A 1 170 ? -10.630 -4.049 1.017 1.00 98.75 170 ILE A CA 1
ATOM 1313 C C . ILE A 1 170 ? -10.762 -2.662 1.646 1.00 98.75 170 ILE A C 1
ATOM 1315 O O . ILE A 1 170 ? -10.776 -1.653 0.941 1.00 98.75 170 ILE A O 1
ATOM 1319 N N . TYR A 1 171 ? -10.857 -2.610 2.971 1.00 98.75 171 TYR A N 1
ATOM 1320 C CA . TYR A 1 171 ? -10.819 -1.363 3.7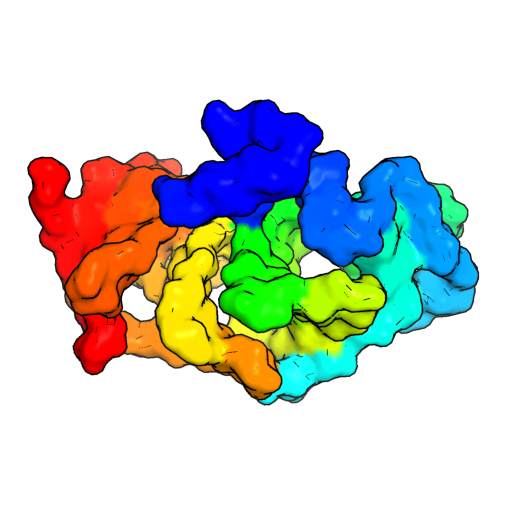32 1.00 98.75 171 TYR A CA 1
ATOM 1321 C C . TYR A 1 171 ? -9.382 -1.035 4.109 1.00 98.75 171 TYR A C 1
ATOM 1323 O O . TYR A 1 171 ? -8.733 -1.827 4.790 1.00 98.75 171 TYR A O 1
ATOM 1331 N N . ILE A 1 172 ? -8.912 0.131 3.679 1.00 98.88 172 ILE A N 1
ATOM 1332 C CA . ILE A 1 172 ? -7.573 0.657 3.939 1.00 98.88 172 ILE A CA 1
ATOM 1333 C C . ILE A 1 172 ? -7.706 1.703 5.044 1.00 98.88 172 ILE A C 1
ATOM 1335 O O . ILE A 1 172 ? -8.433 2.681 4.864 1.00 98.88 172 ILE A O 1
ATOM 1339 N N . ILE A 1 173 ? -7.069 1.486 6.194 1.00 98.75 173 ILE A N 1
ATOM 1340 C CA . ILE A 1 173 ? -7.254 2.321 7.388 1.00 98.75 173 ILE A CA 1
ATOM 1341 C C . ILE A 1 173 ? -5.915 2.856 7.879 1.00 98.75 173 ILE A C 1
ATOM 1343 O O . ILE A 1 173 ? -4.970 2.094 8.099 1.00 98.75 173 ILE A O 1
ATOM 1347 N N . GLY A 1 174 ? -5.887 4.168 8.123 1.00 98.31 174 GLY A N 1
ATOM 1348 C CA . GLY A 1 174 ? -4.717 4.888 8.609 1.00 98.31 174 GLY A CA 1
ATOM 1349 C C . GLY A 1 174 ? -3.612 5.005 7.562 1.00 98.31 174 GLY A C 1
ATOM 1350 O O . GLY A 1 174 ? -3.737 4.479 6.464 1.00 98.31 174 GLY A O 1
ATOM 1351 N N . CYS A 1 175 ? -2.549 5.720 7.912 1.00 97.88 175 CYS A N 1
ATOM 1352 C CA . CYS A 1 175 ? -1.262 5.771 7.216 1.00 97.88 175 CYS A CA 1
ATOM 1353 C C . CYS A 1 175 ? -0.293 6.634 8.035 1.00 97.88 175 CYS A C 1
ATOM 1355 O O . CYS A 1 175 ? -0.721 7.393 8.913 1.00 97.88 175 CYS A O 1
ATOM 1357 N N . LEU A 1 176 ? 1.014 6.534 7.782 1.00 96.44 176 LEU A N 1
ATOM 1358 C CA . LEU A 1 176 ? 1.959 7.526 8.300 1.00 96.44 176 LEU A CA 1
ATOM 1359 C C . LEU A 1 176 ? 1.921 8.777 7.410 1.00 96.44 176 LEU A C 1
ATOM 1361 O O . LEU A 1 176 ? 1.707 9.885 7.911 1.00 96.44 176 LEU A O 1
ATOM 1365 N N . GLY A 1 177 ? 2.050 8.576 6.100 1.00 95.50 177 GLY A N 1
ATOM 1366 C CA . GLY A 1 177 ? 1.901 9.576 5.055 1.00 95.50 177 GLY A CA 1
ATOM 1367 C C . GLY A 1 177 ? 2.956 10.681 5.099 1.00 95.50 177 GLY A C 1
ATOM 1368 O O . GLY A 1 177 ? 3.768 10.806 6.030 1.00 95.50 177 GLY A O 1
ATOM 1369 N N . TYR A 1 178 ? 2.910 11.551 4.092 1.00 95.06 178 TYR A N 1
ATOM 1370 C CA . TYR A 1 178 ? 3.750 12.744 4.068 1.00 95.06 178 TYR A CA 1
ATOM 1371 C C . TYR A 1 178 ? 3.320 13.737 5.152 1.00 95.06 178 TYR A C 1
ATOM 1373 O O . TYR A 1 178 ? 2.130 13.903 5.412 1.00 95.06 178 TYR A O 1
ATOM 1381 N N . MET A 1 179 ? 4.284 14.453 5.745 1.00 92.25 179 MET A N 1
ATOM 1382 C CA . MET A 1 179 ? 4.017 15.426 6.818 1.00 92.25 179 MET A CA 1
ATOM 1383 C C . MET A 1 179 ? 2.857 16.395 6.513 1.00 92.25 179 MET A C 1
ATOM 1385 O O . MET A 1 179 ? 1.989 16.527 7.368 1.00 92.25 179 MET A O 1
ATOM 1389 N N . PRO A 1 180 ? 2.757 17.014 5.317 1.00 92.12 180 PRO A N 1
ATOM 1390 C CA . PRO A 1 180 ? 1.677 17.961 5.022 1.00 92.12 180 PRO A CA 1
ATOM 1391 C C . PRO A 1 180 ? 0.272 17.348 4.930 1.00 92.12 180 PRO A C 1
ATOM 1393 O O . PRO A 1 180 ? -0.702 18.090 4.882 1.00 92.12 180 PRO A O 1
ATOM 1396 N N . GLN A 1 181 ? 0.155 16.020 4.845 1.00 90.44 181 GLN A N 1
ATOM 1397 C CA . GLN A 1 181 ? -1.134 15.319 4.759 1.00 90.44 181 GLN A CA 1
ATOM 1398 C C . GLN A 1 181 ? -1.702 14.978 6.137 1.00 90.44 181 GLN A C 1
ATOM 1400 O O . GLN A 1 181 ? -2.886 14.673 6.254 1.00 90.44 181 GLN A O 1
ATOM 1405 N N . ARG A 1 182 ? -0.852 14.983 7.165 1.00 93.25 182 ARG A N 1
ATOM 1406 C CA . ARG A 1 182 ? -1.191 14.523 8.507 1.00 93.25 182 ARG A CA 1
ATOM 1407 C C . ARG A 1 182 ? -2.211 15.454 9.147 1.00 93.25 182 ARG A C 1
ATOM 1409 O O . ARG A 1 182 ? -2.078 16.672 9.088 1.00 93.25 182 ARG A O 1
ATOM 1416 N N . GLN A 1 183 ? -3.222 14.861 9.774 1.00 93.44 183 GLN A N 1
ATOM 1417 C CA . GLN A 1 183 ? -4.285 15.598 10.446 1.00 93.44 183 GLN A CA 1
ATOM 1418 C C . GLN A 1 183 ? -4.613 14.954 11.794 1.00 93.44 183 GLN A C 1
ATOM 1420 O O . GLN A 1 183 ? -5.315 13.943 11.862 1.00 93.44 183 GLN A O 1
ATOM 1425 N N . ALA A 1 184 ? -4.136 15.558 12.884 1.00 92.75 184 ALA A N 1
ATOM 1426 C CA . ALA A 1 184 ? -4.421 1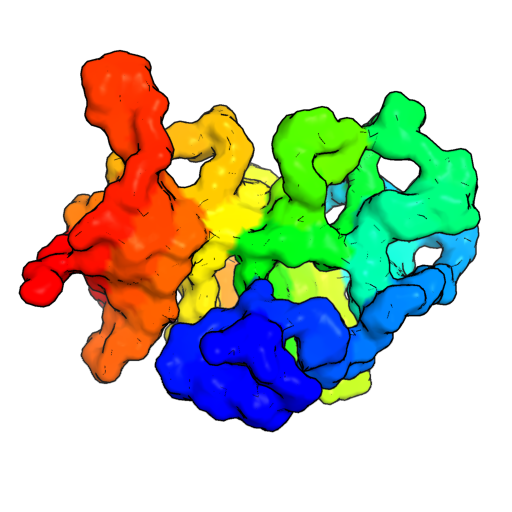5.083 14.235 1.00 92.75 184 ALA A CA 1
ATOM 1427 C C . ALA A 1 184 ? -5.935 14.918 14.488 1.00 92.75 184 ALA A C 1
ATOM 1429 O O . ALA A 1 184 ? -6.754 15.750 14.094 1.00 92.75 184 ALA A O 1
ATOM 1430 N N . GLY A 1 185 ? -6.311 13.825 15.157 1.00 92.00 185 GLY A N 1
ATOM 1431 C CA . GLY A 1 185 ? -7.712 13.505 15.465 1.00 92.00 185 GLY A CA 1
ATOM 1432 C C . GLY A 1 185 ? -8.551 12.968 14.295 1.00 92.00 185 GLY A C 1
ATOM 1433 O O . GLY A 1 185 ? -9.704 12.606 14.515 1.00 92.00 185 GLY A O 1
ATOM 1434 N N . PHE A 1 186 ? -7.997 12.863 13.083 1.00 96.06 186 PHE A N 1
ATOM 1435 C CA . PHE A 1 186 ? -8.684 12.301 11.919 1.00 96.06 186 PHE A CA 1
ATOM 1436 C C . PHE A 1 186 ? -8.056 10.981 11.467 1.00 96.06 186 PHE A C 1
ATOM 1438 O O . PHE A 1 186 ? -6.838 10.838 11.473 1.00 96.06 186 PHE A O 1
ATOM 1445 N N . THR A 1 187 ? -8.882 10.032 11.026 1.00 97.88 187 THR A N 1
ATOM 1446 C CA . THR A 1 187 ? -8.425 8.725 10.536 1.00 97.88 187 THR A CA 1
ATOM 1447 C C . THR A 1 187 ? -8.810 8.543 9.073 1.00 97.88 187 THR A C 1
ATOM 1449 O O . THR A 1 187 ? -10.003 8.396 8.787 1.00 97.88 187 THR A O 1
ATOM 1452 N N . PRO A 1 188 ? -7.841 8.512 8.141 1.00 98.06 188 PRO A N 1
ATOM 1453 C CA . PRO A 1 188 ? -8.145 8.233 6.748 1.00 98.06 188 PRO A CA 1
ATOM 1454 C C . PRO A 1 188 ? -8.651 6.795 6.602 1.00 98.06 188 PRO A C 1
ATOM 1456 O O . PRO A 1 188 ? -8.050 5.852 7.124 1.00 98.06 188 PRO A O 1
ATOM 1459 N N . VAL A 1 189 ? -9.771 6.640 5.896 1.00 98.75 189 VAL A N 1
ATOM 1460 C CA . VAL A 1 189 ? -10.347 5.343 5.537 1.00 98.75 189 VAL A CA 1
ATOM 1461 C C . VAL A 1 189 ? -10.685 5.366 4.058 1.00 98.75 189 VAL A C 1
ATOM 1463 O O . VAL A 1 189 ? -11.393 6.259 3.593 1.00 98.75 189 VAL A O 1
ATOM 1466 N N . TYR A 1 190 ? -10.208 4.363 3.335 1.00 98.88 190 TYR A N 1
ATOM 1467 C CA . TYR A 1 190 ? -10.536 4.140 1.934 1.00 98.88 190 TYR A CA 1
ATOM 1468 C C . TYR A 1 190 ? -11.126 2.751 1.751 1.00 98.88 190 TYR A C 1
ATOM 1470 O O . TYR A 1 190 ? -10.902 1.841 2.553 1.00 98.88 190 TYR A O 1
ATOM 1478 N N . ARG A 1 191 ? -11.880 2.587 0.671 1.00 98.75 191 ARG A N 1
ATOM 1479 C CA . ARG A 1 191 ? -12.434 1.309 0.249 1.00 98.75 191 ARG A CA 1
ATOM 1480 C C . ARG A 1 191 ? -12.001 1.032 -1.182 1.00 98.75 191 ARG A C 1
ATOM 1482 O O . ARG A 1 191 ? -12.287 1.825 -2.072 1.00 98.75 191 ARG A O 1
ATOM 1489 N N . LEU A 1 192 ? -11.327 -0.095 -1.380 1.00 98.88 192 LEU A N 1
ATOM 1490 C CA . LEU A 1 192 ? -10.958 -0.637 -2.683 1.00 98.88 192 LEU A CA 1
ATOM 1491 C C . LEU A 1 192 ? -11.960 -1.729 -3.066 1.00 98.88 192 LEU A C 1
ATOM 1493 O O . LEU A 1 192 ? -12.092 -2.725 -2.355 1.00 98.88 192 LEU A O 1
ATOM 1497 N N . ASP A 1 193 ? -12.650 -1.569 -4.190 1.00 98.81 193 ASP A N 1
ATOM 1498 C CA . ASP A 1 193 ? -13.457 -2.635 -4.786 1.00 98.81 193 ASP A CA 1
ATOM 1499 C C . ASP A 1 193 ? -12.541 -3.677 -5.448 1.00 98.81 193 ASP A C 1
ATOM 1501 O O . ASP A 1 193 ? -11.740 -3.356 -6.320 1.00 98.81 193 ASP A O 1
ATOM 1505 N N . THR A 1 194 ? -12.651 -4.943 -5.055 1.00 98.44 194 THR A N 1
ATOM 1506 C CA . THR A 1 194 ? -11.688 -5.989 -5.452 1.00 98.44 194 THR A CA 1
ATOM 1507 C C . THR A 1 194 ? -11.885 -6.512 -6.875 1.00 98.44 194 THR A C 1
ATOM 1509 O O . THR A 1 194 ? -11.102 -7.345 -7.334 1.00 98.44 194 THR A O 1
ATOM 1512 N N . ARG A 1 195 ? -12.930 -6.073 -7.585 1.00 97.69 195 ARG A N 1
ATOM 1513 C CA . ARG A 1 195 ? -13.240 -6.518 -8.955 1.00 97.69 195 ARG A CA 1
ATOM 1514 C C . ARG A 1 195 ? -12.907 -5.441 -9.978 1.00 97.69 195 ARG A C 1
ATOM 1516 O O . ARG A 1 195 ? -12.308 -5.731 -11.007 1.00 97.69 195 ARG A O 1
ATOM 1523 N N . SER A 1 196 ? -13.309 -4.210 -9.688 1.00 98.38 196 SER A N 1
ATOM 1524 C CA . SER A 1 196 ? -13.075 -3.034 -10.528 1.00 98.38 196 SER A CA 1
ATOM 1525 C C . SER A 1 196 ? -11.785 -2.292 -10.186 1.00 98.38 196 SER A C 1
ATOM 1527 O O . SER A 1 196 ? -11.342 -1.468 -10.982 1.00 98.38 196 SER A O 1
ATOM 1529 N N . TYR A 1 197 ? -11.206 -2.563 -9.014 1.00 98.62 197 TYR A N 1
ATOM 1530 C CA . TYR A 1 197 ? -10.056 -1.856 -8.451 1.00 98.62 197 TYR A CA 1
ATOM 1531 C C . TYR A 1 197 ? -10.289 -0.350 -8.299 1.00 98.62 197 TYR A C 1
ATOM 1533 O O . TYR A 1 197 ? -9.356 0.439 -8.309 1.00 98.62 197 TYR A O 1
ATOM 1541 N N . ARG A 1 198 ? -11.546 0.081 -8.154 1.00 98.81 198 ARG A N 1
ATOM 1542 C CA . ARG A 1 198 ? -11.845 1.476 -7.823 1.00 98.81 198 ARG A CA 1
ATOM 1543 C C . ARG A 1 198 ? -11.604 1.724 -6.343 1.00 98.81 198 ARG A C 1
ATOM 1545 O O . ARG A 1 198 ? -12.066 0.942 -5.514 1.00 98.81 198 ARG A O 1
ATOM 1552 N N . ILE A 1 199 ? -10.942 2.834 -6.031 1.00 98.81 199 ILE A N 1
ATOM 1553 C CA . ILE A 1 199 ? -10.751 3.319 -4.662 1.00 98.81 199 ILE A CA 1
ATOM 1554 C C . ILE A 1 199 ? -11.654 4.522 -4.411 1.00 98.81 199 ILE A C 1
ATOM 1556 O O . ILE A 1 199 ? -11.753 5.423 -5.246 1.00 98.81 199 ILE A O 1
ATOM 1560 N N . GLU A 1 200 ? -12.301 4.548 -3.252 1.00 98.44 200 GLU A N 1
ATOM 1561 C CA . GLU A 1 200 ? -13.086 5.687 -2.783 1.00 98.44 200 GLU A CA 1
ATOM 1562 C C . GLU A 1 200 ? -12.748 6.037 -1.325 1.00 98.44 200 GLU A C 1
ATOM 1564 O O . GLU A 1 200 ? -12.553 5.129 -0.508 1.00 98.44 200 GLU A O 1
ATOM 1569 N N . PRO A 1 201 ? -12.675 7.334 -0.967 1.00 98.31 201 PRO A N 1
ATOM 1570 C CA . PRO A 1 201 ? -12.613 7.738 0.430 1.00 98.31 201 PRO A CA 1
ATOM 1571 C C . PRO A 1 201 ? -13.935 7.402 1.125 1.00 98.31 201 PRO A C 1
ATOM 1573 O O . PRO A 1 201 ? -15.022 7.611 0.584 1.00 98.31 201 PRO A O 1
ATOM 1576 N N . VAL A 1 202 ? -13.846 6.919 2.359 1.00 98.44 202 VAL A N 1
ATOM 1577 C CA . VAL A 1 202 ? -15.003 6.578 3.185 1.00 98.44 202 VAL A CA 1
ATOM 1578 C C . VAL A 1 202 ? -15.129 7.601 4.301 1.00 98.44 202 VAL A C 1
ATOM 1580 O O . VAL A 1 202 ? -14.301 7.666 5.209 1.00 98.44 202 VAL A O 1
ATOM 1583 N N . ALA A 1 203 ? -16.201 8.391 4.262 1.00 97.94 203 ALA A N 1
ATOM 1584 C CA . ALA A 1 203 ? -16.519 9.298 5.355 1.00 97.94 203 ALA A CA 1
ATOM 1585 C C . ALA A 1 203 ? -16.868 8.491 6.614 1.00 97.94 203 ALA A C 1
ATOM 1587 O O . ALA A 1 203 ? -17.843 7.735 6.633 1.00 97.94 203 ALA A O 1
ATOM 1588 N N . THR A 1 204 ? -16.083 8.676 7.672 1.00 98.38 204 THR A N 1
ATOM 1589 C CA . THR A 1 204 ? -16.333 8.080 8.988 1.00 98.38 204 THR A CA 1
ATOM 1590 C C . THR A 1 204 ? -16.624 9.163 10.025 1.00 98.38 204 THR A C 1
ATOM 1592 O O . THR A 1 204 ? -16.364 10.347 9.807 1.00 98.38 204 THR A O 1
ATOM 1595 N N . ARG A 1 205 ? -17.217 8.779 11.156 1.00 97.94 205 ARG A N 1
ATOM 1596 C CA . ARG A 1 205 ? -17.512 9.675 12.289 1.00 97.94 205 ARG A CA 1
ATOM 1597 C C . ARG A 1 205 ? -17.351 8.944 13.619 1.00 97.94 205 ARG A C 1
ATOM 1599 O O . ARG A 1 205 ? -17.132 7.740 13.622 1.00 97.94 205 ARG A O 1
ATOM 1606 N N . GLY A 1 206 ? -17.536 9.641 14.737 1.00 97.38 206 GLY A N 1
ATOM 1607 C CA . GLY A 1 206 ? -17.454 9.051 16.078 1.00 97.38 206 GLY A CA 1
ATOM 1608 C C . GLY A 1 206 ? -16.067 9.201 16.697 1.00 97.38 206 GLY A C 1
ATOM 1609 O O . GLY A 1 206 ? -15.352 10.152 16.389 1.00 97.38 206 GLY A O 1
ATOM 1610 N N . GLU A 1 207 ? -15.707 8.277 17.584 1.00 96.75 207 GLU A N 1
ATOM 1611 C CA . GLU A 1 207 ? -14.454 8.317 18.347 1.00 96.75 207 GLU A CA 1
ATOM 1612 C C . GLU A 1 207 ? -13.287 7.790 17.508 1.00 96.75 207 GLU A C 1
ATOM 1614 O O . GLU A 1 207 ? -12.851 6.652 17.672 1.00 96.75 207 GLU A O 1
ATOM 1619 N N . MET A 1 208 ? -12.815 8.602 16.562 1.00 96.12 208 MET A N 1
ATOM 1620 C CA . MET A 1 208 ? -11.708 8.223 15.687 1.00 96.12 208 MET A CA 1
ATOM 1621 C C . MET A 1 208 ? -10.419 7.947 16.482 1.00 96.12 208 MET A C 1
ATOM 1623 O O . MET A 1 208 ? -10.114 8.677 17.427 1.00 96.12 208 MET A O 1
ATOM 1627 N N . PRO A 1 209 ? -9.605 6.966 16.058 1.00 95.00 209 PRO A N 1
ATOM 1628 C CA . PRO A 1 209 ? -8.296 6.660 16.644 1.00 95.00 209 PRO A CA 1
ATOM 1629 C C . PRO A 1 209 ? -7.208 7.711 16.345 1.00 95.00 209 PRO A C 1
ATOM 1631 O O . PRO A 1 209 ? -6.044 7.471 16.644 1.00 95.00 209 PRO A O 1
ATOM 1634 N N . GLY A 1 210 ? -7.546 8.833 15.699 1.00 95.25 210 GLY A N 1
ATOM 1635 C CA . GLY A 1 210 ? -6.585 9.833 15.232 1.00 95.25 210 GLY A CA 1
ATOM 1636 C C . GLY A 1 210 ? -5.843 9.424 13.955 1.00 95.25 210 GLY A C 1
ATOM 1637 O O . GLY A 1 210 ? -6.197 8.438 13.298 1.00 95.25 210 GLY A O 1
ATOM 1638 N N . TRP A 1 211 ? -4.811 10.194 13.589 1.00 97.44 211 TRP A N 1
ATOM 1639 C CA . TRP A 1 211 ? -3.988 9.903 12.409 1.00 97.44 211 TRP A CA 1
ATOM 1640 C C . TRP A 1 211 ? -3.038 8.758 12.731 1.00 97.44 211 TRP A C 1
ATOM 1642 O O . TRP A 1 211 ? -1.930 8.967 13.231 1.00 97.44 211 TRP A O 1
ATOM 1652 N N . ILE A 1 212 ? -3.540 7.541 12.559 1.00 98.00 212 ILE A N 1
ATOM 1653 C CA . ILE A 1 212 ? -2.936 6.320 13.078 1.00 98.00 212 ILE A CA 1
ATOM 1654 C C . ILE A 1 212 ? -2.172 5.558 11.992 1.00 98.00 212 ILE A C 1
ATOM 1656 O O . ILE A 1 212 ? -2.628 5.430 10.861 1.00 98.00 212 ILE A O 1
ATOM 1660 N N . SER A 1 213 ? -1.032 4.977 12.357 1.00 98.00 213 SER A N 1
ATOM 1661 C CA . SER A 1 213 ? -0.234 4.089 11.505 1.00 98.00 213 SER A CA 1
ATOM 1662 C C . SER A 1 213 ? 0.422 2.982 12.330 1.00 98.00 213 SER A C 1
ATOM 1664 O O . SER A 1 213 ? 0.420 3.025 13.565 1.00 98.00 213 SER A O 1
ATOM 1666 N N . ARG A 1 214 ? 0.959 1.955 11.659 1.00 96.75 214 ARG A N 1
ATOM 1667 C CA . ARG A 1 214 ? 1.647 0.800 12.276 1.00 96.75 214 ARG A CA 1
ATOM 1668 C C . ARG A 1 214 ? 0.782 0.028 13.286 1.00 96.75 214 ARG A C 1
ATOM 1670 O O . ARG A 1 214 ? 1.309 -0.706 14.122 1.00 96.75 214 ARG A O 1
ATOM 1677 N N . HIS A 1 215 ? -0.532 0.217 13.233 1.00 96.75 215 HIS A N 1
ATOM 1678 C CA . HIS A 1 215 ? -1.503 -0.474 14.071 1.00 96.75 215 HIS A CA 1
ATOM 1679 C C . HIS A 1 215 ? -1.797 -1.868 13.506 1.00 96.75 215 HIS A C 1
ATOM 1681 O O . HIS A 1 215 ? -1.365 -2.219 12.408 1.00 96.75 215 HIS A O 1
ATOM 1687 N N . LYS A 1 216 ? -2.511 -2.684 14.278 1.00 95.19 216 LYS A N 1
ATOM 1688 C CA . LYS A 1 216 ? -3.098 -3.940 13.802 1.00 95.19 216 LYS A CA 1
ATOM 1689 C C . LYS A 1 216 ? -4.571 -3.716 13.498 1.00 95.19 216 LYS A C 1
ATOM 1691 O O . LYS A 1 216 ? -5.203 -2.909 14.175 1.00 95.19 216 LYS A O 1
ATOM 1696 N N . ALA A 1 217 ? -5.109 -4.457 12.535 1.00 95.50 217 ALA A N 1
ATOM 1697 C CA . ALA A 1 217 ? -6.533 -4.490 12.241 1.00 95.50 217 ALA A CA 1
ATOM 1698 C C . ALA A 1 217 ? -7.000 -5.931 12.032 1.00 95.50 217 ALA A C 1
ATOM 1700 O O . ALA A 1 217 ? -6.259 -6.748 11.490 1.00 95.50 217 ALA A O 1
ATOM 1701 N N . CYS A 1 218 ? -8.224 -6.238 12.448 1.00 94.19 218 CYS A N 1
ATOM 1702 C CA . CYS A 1 218 ? -8.878 -7.498 12.123 1.00 94.19 218 CYS A CA 1
ATOM 1703 C C . CYS A 1 218 ? -10.382 -7.307 11.920 1.00 94.19 218 CYS A C 1
ATOM 1705 O O . CYS A 1 218 ? -11.010 -6.441 12.539 1.00 94.19 218 CYS A O 1
ATOM 1707 N N . LEU A 1 219 ? -10.963 -8.141 11.058 1.00 95.38 219 LEU A N 1
ATOM 1708 C CA . LEU A 1 219 ? -12.409 -8.263 10.925 1.00 95.38 219 LEU A CA 1
ATOM 1709 C C . LEU A 1 219 ? -12.942 -9.108 12.086 1.00 95.38 219 LEU A C 1
ATOM 1711 O O . LEU A 1 219 ? -12.505 -10.238 12.300 1.00 95.38 219 LEU A O 1
ATOM 1715 N N . THR A 1 220 ? -13.884 -8.566 12.844 1.00 94.06 220 THR A N 1
ATOM 1716 C CA . THR A 1 220 ? -14.532 -9.267 13.951 1.00 94.06 220 THR A CA 1
ATOM 1717 C C . THR A 1 220 ? -15.714 -10.107 13.462 1.00 94.06 220 THR A C 1
ATOM 1719 O O . THR A 1 220 ? -16.253 -9.884 12.379 1.00 94.06 220 THR A O 1
ATOM 1722 N N . ALA A 1 221 ? -16.151 -11.077 14.274 1.00 91.75 221 ALA A N 1
ATOM 1723 C CA . ALA A 1 221 ? -17.248 -11.989 13.924 1.00 91.75 221 ALA A CA 1
ATOM 1724 C C . ALA A 1 221 ? -18.593 -11.278 13.659 1.00 91.75 221 ALA A C 1
ATOM 1726 O O . ALA A 1 221 ? -19.430 -11.783 12.917 1.00 91.75 221 ALA A O 1
ATOM 1727 N N . ASP A 1 222 ? -18.797 -10.099 14.246 1.00 90.88 222 ASP A N 1
ATOM 1728 C CA . ASP A 1 222 ? -19.950 -9.220 14.029 1.00 90.88 222 ASP A CA 1
ATOM 1729 C C . ASP A 1 222 ? -19.782 -8.270 12.825 1.00 90.88 222 ASP A C 1
ATOM 1731 O O . ASP A 1 222 ? -20.624 -7.400 12.597 1.00 90.88 222 ASP A O 1
ATOM 1735 N N . GLY A 1 223 ? -18.724 -8.445 12.026 1.00 93.19 223 GLY A N 1
ATOM 1736 C CA . GLY A 1 223 ? -18.505 -7.711 10.779 1.00 93.19 223 GLY A CA 1
ATOM 1737 C C . GLY A 1 223 ? -18.013 -6.275 10.971 1.00 93.19 223 GLY A C 1
ATOM 1738 O O . GLY A 1 223 ? -18.279 -5.421 10.124 1.00 93.19 223 GLY A O 1
ATOM 1739 N N . GLN A 1 224 ? -17.325 -5.990 12.078 1.00 96.69 224 GLN A N 1
ATOM 1740 C CA . GLN A 1 224 ? -16.674 -4.703 12.329 1.00 96.69 224 GLN A CA 1
ATOM 1741 C C . GLN A 1 224 ? -15.164 -4.812 12.113 1.00 96.69 224 GLN A C 1
ATOM 1743 O O . GLN A 1 224 ? -14.589 -5.890 12.231 1.00 96.69 224 GLN A O 1
ATOM 1748 N N . ILE A 1 225 ? -14.494 -3.694 11.838 1.00 97.88 225 ILE A N 1
ATOM 1749 C CA . ILE A 1 225 ? -13.026 -3.678 11.809 1.00 97.88 225 ILE A CA 1
ATOM 1750 C C . ILE A 1 225 ? -12.535 -3.179 13.157 1.00 97.88 225 ILE A C 1
ATOM 1752 O O . ILE A 1 225 ? -12.795 -2.036 13.530 1.00 97.88 225 ILE A O 1
ATOM 1756 N N . ARG A 1 226 ? -11.843 -4.039 13.903 1.00 97.12 226 ARG A N 1
ATOM 1757 C CA . ARG A 1 226 ? -11.198 -3.680 15.166 1.00 97.12 226 ARG A CA 1
ATOM 1758 C C . ARG A 1 226 ? -9.744 -3.334 14.907 1.00 97.12 226 ARG A C 1
ATOM 1760 O O . ARG A 1 226 ? -9.054 -4.107 14.253 1.00 97.12 226 ARG A O 1
ATOM 1767 N N . ILE A 1 227 ? -9.281 -2.226 15.473 1.00 97.06 227 ILE A N 1
ATOM 1768 C CA . ILE A 1 227 ? -7.881 -1.810 15.411 1.00 97.06 227 ILE A CA 1
ATOM 1769 C C . ILE A 1 227 ? -7.290 -1.610 16.804 1.00 97.06 227 ILE A C 1
ATOM 1771 O O . ILE A 1 227 ? -7.989 -1.194 17.731 1.00 97.06 227 ILE A O 1
ATOM 1775 N N . SER A 1 228 ? -5.997 -1.881 16.951 1.00 96.06 228 SER A N 1
ATOM 1776 C CA . SER A 1 228 ? -5.272 -1.702 18.211 1.00 96.06 228 SER A CA 1
ATOM 1777 C C . SER A 1 228 ? -3.773 -1.490 17.999 1.00 96.06 228 SER A C 1
ATOM 1779 O O . SER A 1 228 ? -3.215 -1.820 16.946 1.00 96.06 228 SER A O 1
ATOM 1781 N N . GLY A 1 229 ? -3.115 -0.938 19.021 1.00 95.75 229 GLY A N 1
ATOM 1782 C CA . GLY A 1 229 ? -1.688 -0.628 18.989 1.00 95.75 229 GLY A CA 1
ATOM 1783 C C . GLY A 1 229 ? -1.336 0.403 17.917 1.00 95.75 229 GLY A C 1
ATOM 1784 O O . GLY A 1 229 ? -2.188 1.171 17.466 1.00 95.75 229 GLY A O 1
ATOM 1785 N N . GLY A 1 230 ? -0.071 0.404 17.499 1.00 96.44 230 GLY A N 1
ATOM 1786 C CA . GLY A 1 230 ? 0.461 1.384 16.556 1.00 96.44 230 GLY A CA 1
ATOM 1787 C C . GLY A 1 230 ? 0.734 2.734 17.207 1.00 96.44 230 GLY A C 1
ATOM 1788 O O . GLY A 1 230 ? 0.902 2.844 18.424 1.00 96.44 230 GLY A O 1
ATOM 1789 N N . LYS A 1 231 ? 0.814 3.768 16.376 1.00 97.38 231 LYS A N 1
ATOM 1790 C CA . LYS A 1 231 ? 1.062 5.140 16.810 1.00 97.38 231 LYS A CA 1
ATOM 1791 C C . LYS A 1 231 ? 0.106 6.099 16.125 1.00 97.38 231 LYS A C 1
ATOM 1793 O O . LYS A 1 231 ? -0.281 5.869 14.983 1.00 97.38 231 LYS A O 1
ATOM 1798 N N . GLN A 1 232 ? -0.229 7.177 16.815 1.00 95.88 232 GLN A N 1
ATOM 1799 C CA . GLN A 1 232 ? -1.162 8.201 16.360 1.00 95.88 232 GLN A CA 1
ATOM 1800 C C . GLN A 1 232 ? -0.561 9.594 16.520 1.00 95.88 232 GLN A C 1
ATOM 1802 O O . GLN A 1 232 ? 0.282 9.821 17.392 1.00 95.88 232 GLN A O 1
ATOM 1807 N N . ILE A 1 233 ? -1.024 10.526 15.694 1.00 93.94 233 ILE A N 1
ATOM 1808 C CA . ILE A 1 233 ? -0.702 11.944 15.850 1.00 93.94 233 ILE A CA 1
ATOM 1809 C C . ILE A 1 233 ? -1.735 12.596 16.758 1.00 93.94 233 ILE A C 1
ATOM 1811 O O . ILE A 1 233 ? -2.943 12.522 16.506 1.00 93.94 233 ILE A O 1
ATOM 1815 N N . VAL A 1 234 ? -1.239 13.249 17.802 1.00 89.44 234 VAL A N 1
ATOM 1816 C CA . VAL A 1 234 ? -2.032 13.981 18.790 1.00 89.44 234 VAL A CA 1
ATOM 1817 C C . VAL A 1 234 ? -1.551 15.424 18.886 1.00 89.44 234 VAL A C 1
ATOM 1819 O O . VAL A 1 234 ? -0.382 15.718 18.643 1.00 89.44 234 VAL A O 1
ATOM 1822 N N . MET A 1 235 ? -2.454 16.324 19.272 1.00 87.38 235 MET A N 1
ATOM 1823 C CA . MET A 1 235 ? -2.107 17.715 19.564 1.00 87.38 235 MET A CA 1
ATOM 1824 C C . MET A 1 235 ? -1.776 17.878 21.047 1.00 87.38 235 MET A C 1
ATOM 1826 O O . MET A 1 235 ? -2.611 17.597 21.909 1.00 87.38 235 MET A O 1
ATOM 1830 N N . HIS A 1 236 ? -0.594 18.411 21.341 1.00 82.25 236 HIS A N 1
ATOM 1831 C CA . HIS A 1 236 ? -0.223 18.927 22.656 1.00 82.25 236 HIS A CA 1
ATOM 1832 C C . HIS A 1 236 ? -0.091 20.451 22.574 1.00 82.25 236 HIS A C 1
ATOM 1834 O O . HIS A 1 236 ? 0.971 20.993 22.263 1.00 82.25 236 HIS A O 1
ATOM 1840 N N . GLY A 1 237 ? -1.199 21.155 22.825 1.00 83.69 237 GLY A N 1
ATOM 1841 C CA . GLY A 1 237 ? -1.284 22.591 22.558 1.00 83.69 237 GLY A CA 1
ATOM 1842 C C . GLY A 1 237 ? -1.230 22.854 21.052 1.00 83.69 237 GLY A C 1
ATOM 1843 O O . GLY A 1 237 ? -2.081 22.362 20.319 1.00 83.69 237 GLY A O 1
ATOM 1844 N N . GLU A 1 238 ? -0.221 23.597 20.598 1.00 83.81 238 GLU A N 1
ATOM 1845 C CA . GLU A 1 238 ? -0.004 23.923 19.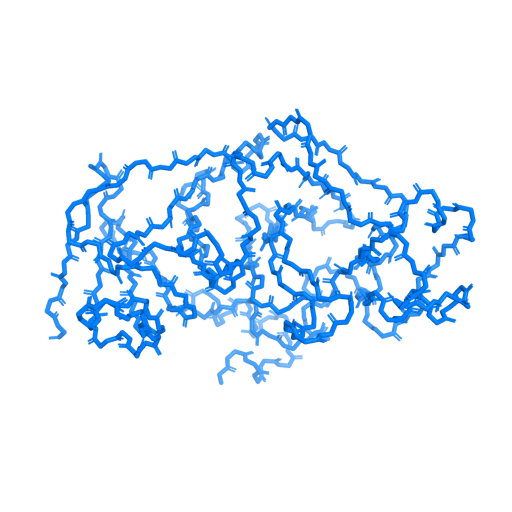177 1.00 83.81 238 GLU A CA 1
ATOM 1846 C C . GLU A 1 238 ? 0.965 22.961 18.466 1.00 83.81 238 GLU A C 1
ATOM 1848 O O . GLU A 1 238 ? 1.231 23.121 17.278 1.00 83.81 238 GLU A O 1
ATOM 1853 N N . LYS A 1 239 ? 1.514 21.965 19.176 1.00 86.31 239 LYS A N 1
ATOM 1854 C CA . LYS A 1 239 ? 2.499 21.028 18.627 1.00 86.31 239 LYS A CA 1
ATOM 1855 C C . LYS A 1 239 ? 1.881 19.654 18.380 1.00 86.31 239 LYS A C 1
ATOM 1857 O O . LYS A 1 239 ? 1.244 19.091 19.270 1.00 86.31 239 LYS A O 1
ATOM 1862 N N . GLU A 1 240 ? 2.143 19.096 17.204 1.00 88.88 240 GLU A N 1
ATOM 1863 C CA . GLU A 1 240 ? 1.877 17.689 16.905 1.00 88.88 240 GLU A CA 1
ATOM 1864 C C . GLU A 1 240 ? 2.934 16.781 17.542 1.00 88.88 240 GLU A C 1
ATOM 1866 O O . GLU A 1 240 ? 4.137 17.053 17.471 1.00 88.88 240 GLU A O 1
ATOM 1871 N N . ASP A 1 241 ? 2.482 15.682 18.140 1.00 90.25 241 ASP A N 1
ATOM 1872 C CA . ASP A 1 241 ? 3.343 14.618 18.648 1.00 90.25 241 ASP A CA 1
ATOM 1873 C C . ASP A 1 241 ? 2.890 13.253 18.124 1.00 90.25 241 ASP A C 1
ATOM 1875 O O . ASP A 1 241 ? 1.708 13.035 17.853 1.00 90.25 241 ASP A O 1
ATOM 1879 N N . TYR A 1 242 ? 3.841 12.333 17.978 1.00 94.19 242 TYR A N 1
ATOM 1880 C CA . TYR A 1 242 ? 3.629 11.008 17.406 1.00 94.19 242 TYR A CA 1
ATOM 1881 C C . TYR A 1 242 ? 3.816 9.930 18.474 1.00 94.19 242 TYR A C 1
ATOM 1883 O O . TYR A 1 242 ? 4.916 9.417 18.709 1.00 94.19 242 TYR A O 1
ATOM 1891 N N . VAL A 1 243 ? 2.709 9.592 19.130 1.00 95.38 243 VAL A N 1
ATOM 1892 C CA . VAL A 1 243 ? 2.681 8.814 20.375 1.00 95.38 243 VAL A CA 1
ATOM 1893 C C . VAL A 1 243 ? 2.105 7.419 20.159 1.00 95.38 243 VAL A C 1
ATOM 1895 O O . VAL A 1 243 ? 1.436 7.154 19.160 1.00 95.38 243 VAL A O 1
ATOM 1898 N N . ALA A 1 244 ? 2.351 6.509 21.101 1.00 97.12 244 ALA A N 1
ATOM 1899 C CA . ALA A 1 244 ? 1.724 5.191 21.088 1.00 97.12 244 ALA A CA 1
ATOM 1900 C C . ALA A 1 244 ? 0.195 5.305 21.220 1.00 97.12 244 ALA A C 1
ATOM 1902 O O . ALA A 1 244 ? -0.328 6.132 21.972 1.00 97.12 244 ALA A O 1
ATOM 1903 N N . ASN A 1 245 ? -0.529 4.474 20.471 1.00 96.06 245 ASN A N 1
ATOM 1904 C CA . ASN A 1 245 ? -1.960 4.303 20.671 1.00 96.06 245 ASN A CA 1
ATOM 1905 C C . ASN A 1 245 ? -2.208 3.187 21.699 1.00 96.06 245 ASN A C 1
ATOM 1907 O O . ASN A 1 245 ? -2.047 2.006 21.399 1.00 96.06 245 ASN A O 1
ATOM 1911 N N . GLU A 1 246 ? -2.650 3.583 22.890 1.00 94.75 246 GLU A N 1
ATOM 1912 C CA . GLU A 1 246 ? -2.942 2.683 24.016 1.00 94.75 246 GLU A CA 1
ATOM 1913 C C . GLU A 1 246 ? -4.391 2.165 24.020 1.00 94.75 246 GLU A C 1
ATOM 1915 O O . GLU A 1 246 ? -4.802 1.435 24.920 1.00 94.75 246 GLU A O 1
ATOM 1920 N N . ALA A 1 247 ? -5.205 2.568 23.042 1.00 95.31 247 ALA A N 1
ATOM 1921 C CA . ALA A 1 247 ? -6.615 2.218 22.973 1.00 95.31 247 ALA A CA 1
ATOM 1922 C C . ALA A 1 247 ? -6.927 1.255 21.824 1.00 95.31 247 ALA A C 1
ATOM 1924 O O . ALA A 1 247 ? -6.233 1.185 20.808 1.00 95.31 247 ALA A O 1
ATOM 1925 N N . THR A 1 248 ? -8.031 0.531 21.985 1.00 97.19 248 THR A N 1
ATOM 1926 C CA . THR A 1 248 ? -8.638 -0.267 20.920 1.00 97.19 248 THR A CA 1
ATOM 1927 C C . THR A 1 248 ? -9.863 0.466 20.396 1.00 97.19 248 THR A C 1
ATOM 1929 O O . THR A 1 248 ? -10.644 1.014 21.174 1.00 97.19 248 THR A O 1
ATOM 1932 N N . TYR A 1 249 ? -10.043 0.456 19.080 1.00 97.69 249 TYR A N 1
ATOM 1933 C CA . TYR A 1 249 ? -11.188 1.073 18.419 1.00 97.69 249 TYR A CA 1
ATOM 1934 C C . TYR A 1 249 ? -11.869 0.072 17.496 1.00 97.69 249 TYR A C 1
ATOM 1936 O O . TYR A 1 249 ? -11.248 -0.877 17.016 1.00 97.69 249 TYR A O 1
ATOM 1944 N N . GLN A 1 250 ? -13.152 0.287 17.240 1.00 97.88 250 GLN A N 1
ATOM 1945 C CA . GLN A 1 250 ? -13.928 -0.476 16.272 1.00 97.88 250 GLN A CA 1
ATOM 1946 C C . GLN A 1 250 ? -14.642 0.453 15.303 1.00 97.88 250 GLN A C 1
ATOM 1948 O O . GLN A 1 250 ? -15.282 1.415 15.725 1.00 97.88 250 GLN A O 1
ATOM 1953 N N . LEU A 1 251 ? -14.554 0.136 14.013 1.00 98.50 251 LEU A N 1
ATOM 1954 C CA . LEU A 1 251 ? -15.329 0.765 12.955 1.00 98.50 251 LEU A CA 1
ATOM 1955 C C . LEU A 1 251 ? -16.516 -0.126 12.588 1.00 98.50 251 LEU A C 1
ATOM 1957 O O . LEU A 1 251 ? -16.355 -1.198 11.996 1.00 98.50 251 LEU A O 1
ATOM 1961 N N . CYS A 1 252 ? -17.723 0.357 12.875 1.00 97.69 252 CYS A N 1
ATOM 1962 C CA . CYS A 1 252 ? -18.951 -0.259 12.392 1.00 97.69 252 CYS A CA 1
ATOM 1963 C C . CYS A 1 252 ? -19.162 0.081 10.912 1.00 97.69 252 CYS A C 1
ATOM 1965 O O . CYS A 1 252 ? -19.474 1.224 10.569 1.00 97.69 252 CYS A O 1
ATOM 1967 N N . LEU A 1 253 ? -19.062 -0.919 10.033 1.00 97.06 253 LEU A N 1
ATOM 1968 C CA . LEU A 1 253 ? -19.116 -0.725 8.577 1.00 97.06 253 LEU A CA 1
ATOM 1969 C C . LEU A 1 253 ? -20.510 -0.380 8.037 1.00 97.06 253 LEU A C 1
ATOM 1971 O O . LEU A 1 253 ? -20.628 0.188 6.958 1.00 97.06 253 LEU A O 1
ATOM 1975 N N . ARG A 1 254 ? -21.585 -0.670 8.780 1.00 94.56 254 ARG A N 1
ATOM 1976 C CA . ARG A 1 254 ? -22.948 -0.286 8.370 1.00 94.56 254 ARG A CA 1
ATOM 1977 C C . ARG A 1 254 ? -23.175 1.223 8.485 1.00 94.56 254 ARG A C 1
ATOM 1979 O O . ARG A 1 254 ? -23.883 1.802 7.670 1.00 94.56 254 ARG A O 1
ATOM 1986 N N . GLY A 1 255 ? -22.629 1.836 9.534 1.00 95.62 255 GLY A N 1
ATOM 1987 C CA . GLY A 1 255 ? -22.835 3.253 9.845 1.00 95.62 255 GLY A CA 1
ATOM 1988 C C . GLY A 1 255 ? -21.620 4.143 9.593 1.00 95.62 255 GLY A C 1
ATOM 1989 O O . GLY A 1 255 ? -21.770 5.365 9.658 1.00 95.62 255 GLY A O 1
ATOM 1990 N N . MET A 1 256 ? -20.452 3.542 9.349 1.00 98.06 256 MET A N 1
ATOM 1991 C CA . MET A 1 256 ? -19.136 4.186 9.325 1.00 98.06 256 MET A CA 1
ATOM 1992 C C . MET A 1 256 ? -18.870 5.003 10.594 1.00 98.06 256 MET A C 1
ATOM 1994 O O . MET A 1 256 ? -18.483 6.171 10.552 1.00 98.06 256 MET A O 1
ATOM 1998 N N . VAL A 1 257 ? -19.146 4.381 11.745 1.00 98.38 257 VAL A N 1
ATOM 1999 C CA . VAL A 1 257 ? -18.991 4.998 13.067 1.00 98.38 257 VAL A CA 1
ATOM 2000 C C . VAL A 1 257 ? -17.906 4.278 13.848 1.00 98.38 257 VAL A C 1
ATOM 2002 O O . VAL A 1 257 ? -17.982 3.064 14.034 1.00 98.38 257 VAL A O 1
ATOM 2005 N N . TRP A 1 258 ? -16.931 5.049 14.311 1.00 98.38 258 TRP A N 1
ATOM 2006 C CA . TRP A 1 258 ? -15.903 4.628 15.243 1.00 98.38 258 TRP A CA 1
ATOM 2007 C C . TRP A 1 258 ? -16.411 4.658 16.679 1.00 98.38 258 TRP A C 1
ATOM 2009 O O . TRP A 1 258 ? -17.099 5.597 17.092 1.00 98.38 258 TRP A O 1
ATOM 2019 N N . GLN A 1 259 ? -16.024 3.642 17.439 1.00 97.56 259 GLN A N 1
ATOM 2020 C CA . GLN A 1 259 ? -16.232 3.555 18.877 1.00 97.56 259 GLN A CA 1
ATOM 2021 C C . GLN A 1 259 ? -14.931 3.140 19.547 1.00 97.56 259 GLN A C 1
ATOM 2023 O O . GLN A 1 259 ? -14.238 2.236 19.064 1.00 97.56 259 GLN A O 1
ATOM 2028 N N . LYS A 1 260 ? -14.615 3.775 20.673 1.00 96.50 260 LYS A N 1
ATOM 2029 C CA . LYS A 1 260 ? -13.531 3.318 21.533 1.00 96.50 260 LYS A CA 1
ATOM 2030 C C . LYS A 1 260 ? -14.014 2.114 22.340 1.00 96.50 260 LYS A C 1
ATOM 2032 O O . LYS A 1 260 ? -15.077 2.150 22.953 1.00 96.50 260 LYS A O 1
ATOM 2037 N N . VAL A 1 261 ? -13.233 1.041 22.347 1.00 92.75 261 VAL A N 1
ATOM 2038 C CA . VAL A 1 261 ? -13.561 -0.194 23.068 1.00 92.75 261 VAL A CA 1
ATOM 2039 C C . VAL A 1 261 ? -12.734 -0.253 24.347 1.00 92.75 261 VAL A C 1
ATOM 2041 O O . VAL A 1 261 ? -11.532 0.022 24.325 1.00 92.75 261 VAL A O 1
ATOM 2044 N N . ALA A 1 262 ? -13.373 -0.601 25.465 1.00 77.94 262 ALA A N 1
ATOM 2045 C CA . ALA A 1 262 ? -12.657 -0.902 26.699 1.00 77.94 262 ALA A CA 1
ATOM 2046 C C . ALA A 1 262 ? -11.814 -2.175 26.504 1.00 77.94 262 ALA A C 1
ATOM 2048 O O . ALA A 1 262 ? -12.317 -3.164 25.965 1.00 77.94 262 ALA A O 1
ATOM 2049 N N . GLY A 1 263 ? -10.535 -2.096 26.882 1.00 58.56 263 GLY A N 1
ATOM 2050 C CA . GLY A 1 263 ? -9.603 -3.227 26.856 1.00 58.56 263 GLY A CA 1
ATOM 2051 C C . GLY A 1 263 ? -9.939 -4.299 27.879 1.00 58.56 263 GLY A C 1
ATOM 2052 O O . GLY A 1 263 ? -10.594 -3.963 28.893 1.00 58.56 263 GLY A O 1
#

Radius of gyration: 18.3 Å; Cα contacts (8 Å, |Δi|>4): 629; chains: 1; bounding box: 48×46×50 Å